Protein AF-A0A7W1TB21-F1 (afdb_monomer_lite)

Sequence (314 aa):
MMRAACLLVLAATLTGARAVEGLASADRSEFLTRVNNYAWVVATAPAYLDAATALAFSKELRGTGTLPPHMVDTVATAYAQAGDYAEAVKLQAQAIERFERGGGTGNSRDEFQARLALFTAGKPFLEAEKELPAAPCTLTWPDGSTKAQGPLASDGNYAGRWRYFFQNGKPMAEGLHRGGLQFGLWKRWREDGSLRDEGHYNEGCRLGPWHEYHANGRTLAEGWYLERSAGDNLRCGTWTFWDDQGHQIANGAYARGARIGEWTFADAAGHARTLTYLGPQNDDSGKLPRRDAPGELPSPTPEMVNAGGGGGNF

pLDDT: mean 76.38, std 22.32, range [22.72, 98.31]

Secondary structure (DSSP, 8-state):
--SSHHHHHHHHHHTTGGGGGGS-HHHHHHHHHHHHHHHHHHHH-GGG--HHHHHHHHHHHHTTSS--HHHHHHHHHHHHHTT-HHHHHHHHHHHHHHHHHTT--SHHHHHHHHHHHHHHTT----------S-EEEEEE-TTS-EEEEEEEPTTS-B-EEEEEE-TTS-EEEEEEEETTEEEEEEEEE-TTS-EEEEEEEETTEEEEEEEEE-TTSSEEEEEEEE-SSTT--EEEEEEEEE-TTS-EEEEEEEETTEEEEEEEEE-TT--EEEEEEE---S-TT----EEE-SS------TTTT---------

Radius of gyration: 21.94 Å; chains: 1; bounding box: 53×48×58 Å

Structure (mmCIF, N/CA/C/O backbone):
data_AF-A0A7W1TB21-F1
#
_entry.id   AF-A0A7W1TB21-F1
#
loop_
_atom_site.group_PDB
_atom_site.id
_atom_site.type_symbol
_atom_site.label_atom_id
_atom_site.label_alt_id
_atom_site.label_comp_id
_atom_site.label_asym_id
_atom_site.label_entity_id
_atom_site.label_seq_id
_atom_site.pdbx_PDB_ins_code
_atom_site.Cartn_x
_atom_site.Cartn_y
_atom_site.Cartn_z
_atom_site.occupancy
_atom_site.B_iso_or_equiv
_atom_site.auth_seq_id
_atom_site.auth_comp_id
_atom_site.auth_asym_id
_atom_site.auth_atom_id
_atom_site.pdbx_PDB_model_num
ATOM 1 N N . MET A 1 1 ? -6.825 13.268 -15.028 1.00 29.14 1 MET A N 1
ATOM 2 C CA . MET A 1 1 ? -7.358 12.074 -15.726 1.00 29.14 1 MET A CA 1
ATOM 3 C C . MET A 1 1 ? -6.683 10.793 -15.207 1.00 29.14 1 MET A C 1
ATOM 5 O O . MET A 1 1 ? -6.183 10.001 -15.984 1.00 29.14 1 MET A O 1
ATOM 9 N N . MET A 1 2 ? -6.677 10.574 -13.883 1.00 26.11 2 MET A N 1
ATOM 10 C CA . MET A 1 2 ? -5.895 9.513 -13.206 1.00 26.11 2 MET A CA 1
ATOM 11 C C . MET A 1 2 ? -6.765 8.350 -12.683 1.00 26.11 2 MET A C 1
ATOM 13 O O . MET A 1 2 ? -6.289 7.486 -11.963 1.00 26.11 2 MET A O 1
ATOM 17 N N . ARG A 1 3 ? -8.064 8.338 -13.021 1.00 28.16 3 ARG A N 1
ATOM 18 C CA . ARG A 1 3 ? -9.074 7.435 -12.433 1.00 28.16 3 ARG A CA 1
ATOM 19 C C . ARG A 1 3 ? -9.418 6.201 -13.283 1.00 28.16 3 ARG A C 1
ATOM 21 O O . ARG A 1 3 ? -10.142 5.342 -12.806 1.00 28.16 3 ARG A O 1
ATOM 28 N N . ALA A 1 4 ? -8.892 6.090 -14.507 1.00 22.72 4 ALA A N 1
ATOM 29 C CA . ALA A 1 4 ? -9.174 4.962 -15.407 1.00 22.72 4 ALA A CA 1
ATOM 30 C C . ALA A 1 4 ? -8.048 3.907 -15.464 1.00 22.72 4 ALA A C 1
ATOM 32 O O . ALA A 1 4 ? -8.317 2.753 -15.777 1.00 22.72 4 ALA A O 1
ATOM 33 N N . ALA A 1 5 ? -6.808 4.265 -15.106 1.00 25.97 5 ALA A N 1
ATOM 34 C CA . ALA A 1 5 ? -5.670 3.338 -15.136 1.00 25.97 5 ALA A CA 1
ATOM 35 C C . ALA A 1 5 ? -5.665 2.348 -13.951 1.00 25.97 5 ALA A C 1
ATOM 37 O O . ALA A 1 5 ? -5.284 1.195 -14.120 1.00 25.97 5 ALA A O 1
ATOM 38 N N . CYS A 1 6 ? -6.189 2.746 -12.784 1.00 28.73 6 CYS A N 1
ATOM 39 C CA . CYS A 1 6 ? -6.206 1.902 -11.578 1.00 28.73 6 CYS A CA 1
ATOM 40 C C . CYS A 1 6 ? -7.130 0.666 -11.710 1.00 28.73 6 CYS A C 1
ATOM 42 O O . CYS A 1 6 ? -6.865 -0.387 -11.141 1.00 28.73 6 CYS A O 1
ATOM 44 N N . LEU A 1 7 ? -8.190 0.759 -12.526 1.00 26.80 7 LEU A N 1
ATOM 45 C CA . LEU A 1 7 ? -9.126 -0.346 -12.794 1.00 26.80 7 LEU A CA 1
ATOM 46 C C . LEU A 1 7 ? -8.626 -1.323 -13.877 1.00 26.80 7 LEU A C 1
ATOM 48 O O . LEU A 1 7 ? -9.019 -2.487 -13.879 1.00 26.80 7 LEU A O 1
ATOM 52 N N . LEU A 1 8 ? -7.730 -0.882 -14.766 1.00 27.16 8 LEU A N 1
ATOM 53 C CA . LEU A 1 8 ? -7.109 -1.729 -15.795 1.00 27.16 8 LEU A CA 1
ATOM 54 C C . LEU A 1 8 ? -5.934 -2.552 -15.247 1.00 27.16 8 LEU A C 1
ATOM 56 O O . LEU A 1 8 ? -5.729 -3.677 -15.696 1.00 27.16 8 LEU A O 1
ATOM 60 N N . VAL A 1 9 ? -5.240 -2.056 -14.216 1.00 33.41 9 VAL A N 1
ATOM 61 C CA . VAL A 1 9 ? -4.275 -2.860 -13.445 1.00 33.41 9 VAL A CA 1
ATOM 62 C C . VAL A 1 9 ? -4.996 -3.976 -12.682 1.00 33.41 9 VAL A C 1
ATOM 64 O O . VAL A 1 9 ? -4.487 -5.091 -12.643 1.00 33.41 9 VAL A O 1
ATOM 67 N N . LEU A 1 10 ? -6.224 -3.737 -12.190 1.00 35.53 10 LEU A N 1
ATOM 68 C CA . LEU A 1 10 ? -7.088 -4.808 -11.678 1.00 35.53 10 LEU A CA 1
ATOM 69 C C . LEU A 1 10 ? -7.437 -5.825 -12.773 1.00 35.53 10 LEU A C 1
ATOM 71 O O . LEU A 1 10 ? -7.351 -7.015 -12.530 1.00 35.53 10 LEU A O 1
ATOM 75 N N . ALA A 1 11 ? -7.767 -5.413 -13.999 1.00 32.22 11 ALA A N 1
ATOM 76 C CA . ALA A 1 11 ? -8.056 -6.369 -15.073 1.00 32.22 11 ALA A CA 1
ATOM 77 C C . ALA A 1 11 ? -6.825 -7.196 -15.496 1.00 32.22 11 ALA A C 1
ATOM 79 O O . ALA A 1 11 ? -6.993 -8.357 -15.849 1.00 32.22 11 ALA A O 1
ATOM 80 N N . ALA A 1 12 ? -5.607 -6.646 -15.421 1.00 34.72 12 ALA A N 1
ATOM 81 C CA . ALA A 1 12 ? -4.364 -7.356 -15.747 1.00 34.72 12 ALA A CA 1
ATOM 82 C C . ALA A 1 12 ? -3.836 -8.243 -14.599 1.00 34.72 12 ALA A C 1
ATOM 84 O O . ALA A 1 12 ? -3.204 -9.270 -14.854 1.00 34.72 12 ALA A O 1
ATOM 85 N N . THR A 1 13 ? -4.135 -7.906 -13.338 1.00 40.22 13 THR A N 1
ATOM 86 C CA . THR A 1 13 ? -3.994 -8.843 -12.209 1.00 40.22 13 THR A CA 1
ATOM 87 C C . THR A 1 13 ? -5.102 -9.908 -12.229 1.00 40.22 13 THR A C 1
ATOM 89 O O . THR A 1 13 ? -4.861 -11.047 -11.827 1.00 40.22 13 THR A O 1
ATOM 92 N N . LEU A 1 14 ? -6.277 -9.588 -12.791 1.00 39.12 14 LEU A N 1
ATOM 93 C CA . LEU A 1 14 ? -7.437 -10.474 -12.942 1.00 39.12 14 LEU A CA 1
ATOM 94 C C . LEU A 1 14 ? -7.503 -11.251 -14.280 1.00 39.12 14 LEU A C 1
ATOM 96 O O . LEU A 1 14 ? -8.300 -12.185 -14.381 1.00 39.12 14 LEU A O 1
ATOM 100 N N . THR A 1 15 ? -6.629 -11.032 -15.270 1.00 34.44 15 THR A N 1
ATOM 101 C CA . THR A 1 15 ? -6.406 -12.049 -16.324 1.00 34.44 15 THR A CA 1
ATOM 102 C C . THR A 1 15 ? -5.801 -13.316 -15.711 1.00 34.44 15 THR A C 1
ATOM 104 O O . THR A 1 15 ? -5.997 -14.410 -16.234 1.00 34.44 15 THR A O 1
ATOM 107 N N . GLY A 1 16 ? -5.171 -13.182 -14.536 1.00 35.28 16 GLY A N 1
ATOM 108 C CA . GLY A 1 16 ? -4.858 -14.272 -13.610 1.00 35.28 16 GLY A CA 1
ATOM 109 C C . GLY A 1 16 ? -5.993 -14.657 -12.643 1.00 35.28 16 GLY A C 1
ATOM 110 O O . GLY A 1 16 ? -5.878 -15.663 -11.955 1.00 35.28 16 GLY A O 1
ATOM 111 N N . ALA A 1 17 ? -7.122 -13.947 -12.584 1.00 35.97 17 ALA A N 1
ATOM 112 C CA . ALA A 1 17 ? -8.254 -14.303 -11.717 1.00 35.97 17 ALA A CA 1
ATOM 113 C C . ALA A 1 17 ? -9.210 -15.332 -12.314 1.00 35.97 17 ALA A C 1
ATOM 115 O O . ALA A 1 17 ? -9.880 -16.035 -11.565 1.00 35.97 17 ALA A O 1
ATOM 116 N N . ARG A 1 18 ? -9.155 -15.564 -13.631 1.00 33.66 18 ARG A N 1
ATOM 117 C CA . ARG A 1 18 ? -9.589 -16.857 -14.184 1.00 33.66 18 ARG A CA 1
ATOM 118 C C . ARG A 1 18 ? -8.685 -18.026 -13.757 1.00 33.66 18 ARG A C 1
ATOM 120 O O . ARG A 1 18 ? -9.068 -19.170 -13.958 1.00 33.66 18 ARG A O 1
ATOM 127 N N . ALA A 1 19 ? -7.521 -17.765 -13.150 1.00 35.97 19 ALA A N 1
ATOM 128 C CA . ALA A 1 19 ? -6.604 -18.795 -12.658 1.00 35.97 19 ALA A CA 1
ATOM 129 C C . ALA A 1 19 ? -6.709 -19.065 -11.145 1.00 35.97 19 ALA A C 1
ATOM 131 O O . ALA A 1 19 ? -6.162 -20.067 -10.692 1.00 35.97 19 ALA A O 1
ATOM 132 N N . VAL A 1 20 ? -7.452 -18.271 -10.353 1.00 34.53 20 VAL A N 1
ATOM 133 C CA . VAL A 1 20 ? -7.657 -18.576 -8.915 1.00 34.53 20 VAL A CA 1
ATOM 134 C C . VAL A 1 20 ? -8.410 -19.899 -8.738 1.00 34.53 20 VAL A C 1
ATOM 136 O O . VAL A 1 20 ? -8.148 -20.643 -7.789 1.00 34.53 20 VAL A O 1
ATOM 139 N N . GLU A 1 21 ? -9.277 -20.247 -9.693 1.00 33.12 21 GLU A N 1
ATOM 140 C CA . GLU A 1 21 ? -9.953 -21.545 -9.749 1.00 33.12 21 GLU A CA 1
ATOM 141 C C . GLU A 1 21 ? -8.982 -22.730 -9.907 1.00 33.12 21 GLU A C 1
ATOM 143 O O . GLU A 1 21 ? -9.270 -23.802 -9.380 1.00 33.12 21 GLU A O 1
ATOM 148 N N . GLY A 1 22 ? -7.812 -22.522 -10.527 1.00 32.12 22 GLY A N 1
ATOM 149 C CA . GLY A 1 22 ? -6.784 -23.543 -10.775 1.00 32.12 22 GLY A CA 1
ATOM 150 C C . GLY A 1 22 ? -5.582 -23.524 -9.820 1.00 32.12 22 GLY A C 1
ATOM 151 O O . GLY A 1 22 ? -4.695 -24.365 -9.955 1.00 32.12 22 GLY A O 1
ATOM 152 N N . LEU A 1 23 ? -5.526 -22.588 -8.866 1.00 42.25 23 LEU A N 1
ATOM 153 C CA . LEU A 1 23 ? -4.489 -22.572 -7.831 1.00 42.25 23 LEU A CA 1
ATOM 154 C C . LEU A 1 23 ? -4.688 -23.730 -6.848 1.00 42.25 23 LEU A C 1
ATOM 156 O O . LEU A 1 23 ? -5.818 -24.046 -6.462 1.00 42.25 23 LEU A O 1
ATOM 160 N N . ALA A 1 24 ? -3.583 -24.311 -6.377 1.00 46.59 24 ALA A N 1
ATOM 161 C CA . ALA A 1 24 ? -3.627 -25.214 -5.235 1.00 46.59 24 ALA A CA 1
ATOM 162 C C . ALA A 1 24 ? -4.285 -24.504 -4.034 1.00 46.59 24 ALA A C 1
ATOM 164 O O . ALA A 1 24 ? -4.155 -23.291 -3.853 1.00 46.59 24 ALA A O 1
ATOM 165 N N . SER A 1 25 ? -5.000 -25.254 -3.191 1.00 53.91 25 SER A N 1
ATOM 166 C CA . SER A 1 25 ? -5.781 -24.698 -2.072 1.00 53.91 25 SER A CA 1
ATOM 167 C C . SER A 1 25 ? -4.953 -23.821 -1.122 1.00 53.91 25 SER A C 1
ATOM 169 O O . SER A 1 25 ? -5.447 -22.800 -0.640 1.00 53.91 25 SER A O 1
ATOM 171 N N . ALA A 1 26 ? -3.686 -24.181 -0.900 1.00 51.16 26 ALA A N 1
ATOM 172 C CA . ALA A 1 26 ? -2.744 -23.411 -0.093 1.00 51.16 26 ALA A CA 1
ATOM 173 C C . ALA A 1 26 ? -2.434 -22.036 -0.709 1.00 51.16 26 ALA A C 1
ATOM 175 O O . ALA A 1 26 ? -2.495 -21.027 -0.009 1.00 51.16 26 ALA A O 1
ATOM 176 N N . ASP A 1 27 ? -2.195 -21.977 -2.020 1.00 57.09 27 ASP A N 1
ATOM 177 C CA . ASP A 1 27 ? -1.895 -20.728 -2.728 1.00 57.09 27 ASP A CA 1
ATOM 178 C C . ASP A 1 27 ? -3.113 -19.799 -2.770 1.00 57.09 27 ASP A C 1
ATOM 180 O O . ASP A 1 27 ? -2.976 -18.579 -2.652 1.00 57.09 27 ASP A O 1
ATOM 184 N N . ARG A 1 28 ? -4.323 -20.371 -2.862 1.00 63.94 28 ARG A N 1
ATOM 185 C CA . ARG A 1 28 ? -5.578 -19.612 -2.762 1.00 63.94 28 ARG A CA 1
ATOM 186 C C . ARG A 1 28 ? -5.764 -19.001 -1.374 1.00 63.94 28 ARG A C 1
ATOM 188 O O . ARG A 1 28 ? -6.110 -17.827 -1.273 1.00 63.94 28 ARG A O 1
ATOM 195 N N . SER A 1 29 ? -5.539 -19.772 -0.310 1.00 67.12 29 SER A N 1
ATOM 196 C CA . SER A 1 29 ? -5.637 -19.254 1.061 1.00 67.12 29 SER A CA 1
ATOM 197 C C . SER A 1 29 ? -4.612 -18.149 1.310 1.00 67.12 29 SER A C 1
ATOM 199 O O . SER A 1 29 ? -4.950 -17.122 1.892 1.00 67.12 29 SER A O 1
ATOM 201 N N . GLU A 1 30 ? -3.375 -18.340 0.845 1.00 67.44 30 GLU A N 1
ATOM 202 C CA . GLU A 1 30 ? -2.308 -17.347 0.974 1.00 67.44 30 GLU A CA 1
ATOM 203 C C . GLU A 1 30 ? -2.686 -16.055 0.232 1.00 67.44 30 GLU A C 1
ATOM 205 O O . GLU A 1 30 ? -2.570 -14.964 0.788 1.00 67.44 30 GLU A O 1
ATOM 210 N N . PHE A 1 31 ? -3.215 -16.173 -0.992 1.00 70.56 31 PHE A N 1
ATOM 211 C CA . PHE A 1 31 ? -3.728 -15.054 -1.785 1.00 70.56 31 PHE A CA 1
ATOM 212 C C . PHE A 1 31 ? -4.821 -14.255 -1.062 1.00 70.56 31 PHE A C 1
ATOM 214 O O . PHE A 1 31 ? -4.714 -13.031 -0.965 1.00 70.56 31 PHE A O 1
ATOM 221 N N . LEU A 1 32 ? -5.839 -14.928 -0.518 1.00 74.81 32 LEU A N 1
ATOM 222 C CA . LEU A 1 32 ? -6.962 -14.262 0.151 1.00 74.81 32 LEU A CA 1
ATOM 223 C C . LEU A 1 32 ? -6.534 -13.505 1.406 1.00 74.81 32 LEU A C 1
ATOM 225 O O . LEU A 1 32 ? -6.984 -12.380 1.612 1.00 74.81 32 LEU A O 1
ATOM 229 N N . THR A 1 33 ? -5.617 -14.060 2.198 1.00 76.56 33 THR A N 1
ATOM 230 C CA . THR A 1 33 ? -5.037 -13.348 3.347 1.00 76.56 33 THR A CA 1
ATOM 231 C C . THR A 1 33 ? -4.337 -12.059 2.918 1.00 76.56 33 THR A C 1
ATOM 233 O O . THR A 1 33 ? -4.488 -11.027 3.564 1.00 76.56 33 THR A O 1
ATOM 236 N N . ARG A 1 34 ? -3.621 -12.066 1.791 1.00 74.25 34 ARG A N 1
ATOM 237 C CA . ARG A 1 34 ? -2.902 -10.874 1.303 1.00 74.25 34 ARG A CA 1
ATOM 238 C C . ARG A 1 34 ? -3.855 -9.793 0.805 1.00 74.25 34 ARG A C 1
ATOM 240 O O . ARG A 1 34 ? -3.673 -8.621 1.127 1.00 74.25 34 ARG A O 1
ATOM 247 N N . VAL A 1 35 ? -4.876 -10.193 0.043 1.00 78.56 35 VAL A N 1
ATOM 248 C CA . VAL A 1 35 ? -5.946 -9.285 -0.393 1.00 78.56 35 VAL A CA 1
ATOM 249 C C . VAL A 1 35 ? -6.639 -8.675 0.820 1.00 78.56 35 VAL A C 1
ATOM 251 O O . VAL A 1 35 ? -6.871 -7.469 0.847 1.00 78.56 35 VAL A O 1
ATOM 254 N N . ASN A 1 36 ? -6.908 -9.491 1.839 1.00 86.06 36 ASN A N 1
ATOM 255 C CA . ASN A 1 36 ? -7.497 -9.042 3.089 1.00 86.06 36 ASN A CA 1
ATOM 256 C C . ASN A 1 36 ? -6.633 -7.992 3.795 1.00 86.06 36 ASN A C 1
ATOM 258 O O . ASN A 1 36 ? -7.125 -6.908 4.093 1.00 86.06 36 ASN A O 1
ATOM 262 N N . ASN A 1 37 ? -5.348 -8.275 4.018 1.00 83.94 37 ASN A N 1
ATOM 263 C CA . ASN A 1 37 ? -4.455 -7.352 4.721 1.00 83.94 37 ASN A CA 1
ATOM 264 C C . ASN A 1 37 ? -4.327 -6.022 3.970 1.00 83.94 37 ASN A C 1
ATOM 266 O O . ASN A 1 37 ? -4.372 -4.957 4.582 1.00 83.94 37 ASN A O 1
ATOM 270 N N . TYR A 1 38 ? -4.224 -6.063 2.638 1.00 84.50 38 TYR A N 1
ATOM 271 C CA . TYR A 1 38 ? -4.166 -4.839 1.844 1.00 84.50 38 TYR A CA 1
ATOM 272 C C . TYR A 1 38 ? -5.475 -4.045 1.918 1.00 84.50 38 TYR A C 1
ATOM 274 O O . TYR A 1 38 ? -5.436 -2.845 2.188 1.00 84.50 38 TYR A O 1
ATOM 282 N N . ALA A 1 39 ? -6.625 -4.712 1.746 1.00 88.12 39 ALA A N 1
ATOM 283 C CA . ALA A 1 39 ? -7.945 -4.093 1.862 1.00 88.12 39 ALA A CA 1
ATOM 284 C C . ALA A 1 39 ? -8.151 -3.445 3.238 1.00 88.12 39 ALA A C 1
ATOM 286 O O . ALA A 1 39 ? -8.682 -2.340 3.320 1.00 88.12 39 ALA A O 1
ATOM 287 N N . TRP A 1 40 ? -7.683 -4.099 4.302 1.00 89.56 40 TRP A N 1
ATOM 288 C CA . TRP A 1 40 ? -7.711 -3.568 5.659 1.00 89.56 40 TRP A CA 1
ATOM 289 C C . TRP A 1 40 ? -6.905 -2.275 5.795 1.00 89.56 40 TRP A C 1
ATOM 291 O O . TRP A 1 40 ? -7.436 -1.269 6.269 1.00 89.56 40 TRP A O 1
ATOM 301 N N . VAL A 1 41 ? -5.643 -2.274 5.348 1.00 86.44 41 VAL A N 1
ATOM 302 C CA . VAL A 1 41 ? -4.755 -1.103 5.451 1.00 86.44 41 VAL A CA 1
ATOM 303 C C . VAL A 1 41 ? -5.356 0.102 4.732 1.00 86.44 41 VAL A C 1
ATOM 305 O O . VAL A 1 41 ? -5.446 1.179 5.318 1.00 86.44 41 VAL A O 1
ATOM 308 N N . VAL A 1 42 ? -5.824 -0.065 3.493 1.00 86.56 42 VAL A N 1
ATOM 309 C CA . VAL A 1 42 ? -6.387 1.057 2.717 1.00 86.56 42 VAL A CA 1
ATOM 310 C C . VAL A 1 42 ? -7.785 1.479 3.184 1.00 86.56 42 VAL A C 1
ATOM 312 O O . VAL A 1 42 ? -8.223 2.585 2.869 1.00 86.56 42 VAL A O 1
ATOM 315 N N . ALA A 1 43 ? -8.484 0.639 3.954 1.00 89.06 43 ALA A N 1
ATOM 316 C CA . ALA A 1 43 ? -9.764 0.989 4.569 1.00 89.06 43 ALA A CA 1
ATOM 317 C C . ALA A 1 43 ? -9.611 1.750 5.892 1.00 89.06 43 ALA A C 1
ATOM 319 O O . ALA A 1 43 ? -10.517 2.499 6.250 1.00 89.06 43 ALA A O 1
ATOM 320 N N . THR A 1 44 ? -8.508 1.551 6.622 1.00 87.81 44 THR A N 1
ATOM 321 C CA . THR A 1 44 ? -8.409 1.980 8.028 1.00 87.81 44 THR A CA 1
ATOM 322 C C . THR A 1 44 ? -7.274 2.951 8.332 1.00 87.81 44 THR A C 1
ATOM 324 O O . THR A 1 44 ? -7.373 3.666 9.328 1.00 87.81 44 THR A O 1
ATOM 327 N N . ALA A 1 45 ? -6.225 3.032 7.504 1.00 83.31 45 ALA A N 1
ATOM 328 C CA . ALA A 1 45 ? -5.072 3.899 7.753 1.00 83.31 45 ALA A CA 1
ATOM 329 C C . ALA A 1 45 ? -5.400 5.387 7.468 1.00 83.31 45 ALA A C 1
ATOM 331 O O . ALA A 1 45 ? -5.533 5.751 6.296 1.00 83.31 45 ALA A O 1
ATOM 332 N N . PRO A 1 46 ? -5.464 6.282 8.480 1.00 74.94 46 PRO A N 1
ATOM 333 C CA . PRO A 1 46 ? -6.033 7.634 8.343 1.00 74.94 46 PRO A CA 1
ATOM 334 C C . PRO A 1 46 ? -5.409 8.509 7.251 1.00 74.94 46 PRO A C 1
ATOM 336 O O . PRO A 1 46 ? -6.117 9.199 6.520 1.00 74.94 46 PRO A O 1
ATOM 339 N N . ALA A 1 47 ? -4.083 8.466 7.103 1.00 68.38 47 ALA A N 1
ATOM 340 C CA . ALA A 1 47 ? -3.371 9.280 6.120 1.00 68.38 47 ALA A CA 1
ATOM 341 C C . ALA A 1 47 ? -3.545 8.790 4.668 1.00 68.38 47 ALA A C 1
ATOM 343 O O . ALA A 1 47 ? -3.186 9.517 3.740 1.00 68.38 47 ALA A O 1
ATOM 344 N N . TYR A 1 48 ? -4.074 7.577 4.467 1.00 70.06 48 TYR A N 1
ATOM 345 C CA . TYR A 1 48 ? -4.029 6.857 3.188 1.00 70.06 48 TYR A CA 1
ATOM 346 C C . TYR A 1 48 ? -5.315 6.082 2.891 1.00 70.06 48 TYR A C 1
ATOM 348 O O . TYR A 1 48 ? -5.288 5.019 2.274 1.00 70.06 48 TYR A O 1
ATOM 356 N N . LEU A 1 49 ? -6.444 6.631 3.335 1.00 81.50 49 LEU A N 1
ATOM 357 C CA . LEU A 1 49 ? -7.759 6.051 3.102 1.00 81.50 49 LEU A CA 1
ATOM 358 C C . LEU A 1 49 ? -8.093 6.046 1.608 1.00 81.50 49 LEU A C 1
ATOM 360 O O . LEU A 1 49 ? -8.181 7.098 0.973 1.00 81.50 49 LEU A O 1
ATOM 364 N N . ASP A 1 50 ? -8.360 4.859 1.074 1.00 83.75 50 ASP A N 1
ATOM 365 C CA . ASP A 1 50 ? -8.884 4.657 -0.272 1.00 83.75 50 ASP A CA 1
ATOM 366 C C . ASP A 1 50 ? -10.076 3.696 -0.221 1.00 83.75 50 ASP A C 1
ATOM 368 O O . ASP A 1 50 ? -9.965 2.483 -0.411 1.00 83.75 50 ASP A O 1
ATOM 372 N N . ALA A 1 51 ? -11.250 4.275 0.043 1.00 84.81 51 ALA A N 1
ATOM 373 C CA . ALA A 1 51 ? -12.511 3.548 0.152 1.00 84.81 51 ALA A CA 1
ATOM 374 C C . ALA A 1 51 ? -12.873 2.789 -1.136 1.00 84.81 51 ALA A C 1
ATOM 376 O O . ALA A 1 51 ? -13.470 1.715 -1.082 1.00 84.81 51 ALA A O 1
ATOM 377 N N . ALA A 1 52 ? -12.524 3.344 -2.301 1.00 83.81 52 ALA A N 1
ATOM 378 C CA . ALA A 1 52 ? -12.841 2.734 -3.586 1.00 83.81 52 ALA A CA 1
ATOM 379 C C . ALA A 1 52 ? -12.000 1.472 -3.801 1.00 83.81 52 ALA A C 1
ATOM 381 O O . ALA A 1 52 ? -12.542 0.426 -4.167 1.00 83.81 52 ALA A O 1
ATOM 382 N N . THR A 1 53 ? -10.701 1.560 -3.511 1.00 82.62 53 THR A N 1
ATOM 383 C CA . THR A 1 53 ? -9.782 0.420 -3.550 1.00 82.62 53 THR A CA 1
ATOM 384 C C . THR A 1 53 ? -10.166 -0.626 -2.505 1.00 82.62 53 THR A C 1
ATOM 386 O O . THR A 1 53 ? -10.333 -1.794 -2.859 1.00 82.62 53 THR A O 1
ATOM 389 N N . ALA A 1 54 ? -10.422 -0.225 -1.254 1.00 85.69 54 ALA A N 1
ATOM 390 C CA . ALA A 1 54 ? -10.902 -1.122 -0.199 1.00 85.69 54 ALA A CA 1
ATOM 391 C C . ALA A 1 54 ? -12.145 -1.910 -0.641 1.00 85.69 54 ALA A C 1
ATOM 393 O O . ALA A 1 54 ? -12.192 -3.138 -0.535 1.00 85.69 54 ALA A O 1
ATOM 394 N N . LEU A 1 55 ? -13.144 -1.212 -1.193 1.00 86.06 55 LEU A N 1
ATOM 395 C CA . LEU A 1 55 ? -14.388 -1.826 -1.642 1.00 86.06 55 LEU A CA 1
ATOM 396 C C . LEU A 1 55 ? -14.158 -2.783 -2.818 1.00 86.06 55 LEU A C 1
ATOM 398 O O . LEU A 1 55 ? -14.752 -3.862 -2.836 1.00 86.06 55 LEU A O 1
ATOM 402 N N . ALA A 1 56 ? -13.300 -2.425 -3.777 1.00 83.00 56 ALA A N 1
ATOM 403 C CA . ALA A 1 56 ? -12.955 -3.293 -4.902 1.00 83.00 56 ALA A CA 1
ATOM 404 C C . ALA A 1 56 ? -12.350 -4.622 -4.421 1.00 83.00 56 ALA A C 1
ATOM 406 O O . ALA A 1 56 ? -12.872 -5.684 -4.757 1.00 83.00 56 ALA A O 1
ATOM 407 N N . PHE A 1 57 ? -11.339 -4.574 -3.551 1.00 80.56 57 PHE A N 1
ATOM 408 C CA . PHE A 1 57 ? -10.719 -5.783 -2.998 1.00 80.56 57 PHE A CA 1
ATOM 409 C C . PHE A 1 57 ? -11.665 -6.578 -2.088 1.00 80.56 57 PHE A C 1
ATOM 411 O O . PHE A 1 57 ? -11.656 -7.808 -2.106 1.00 80.56 57 PHE A O 1
ATOM 418 N N . SER A 1 58 ? -12.548 -5.905 -1.346 1.00 81.56 58 SER A N 1
ATOM 419 C CA . SER A 1 58 ? -13.545 -6.584 -0.510 1.00 81.56 58 SER A CA 1
ATOM 420 C C . SER A 1 58 ? -14.570 -7.395 -1.321 1.00 81.56 58 SER A C 1
ATOM 422 O O . SER A 1 58 ? -15.024 -8.451 -0.875 1.00 81.56 58 SER A O 1
ATOM 424 N N . LYS A 1 59 ? -14.923 -6.939 -2.532 1.00 80.69 59 LYS A N 1
ATOM 425 C CA . LYS A 1 59 ? -15.839 -7.656 -3.434 1.00 80.69 59 LYS A CA 1
ATOM 426 C C . LYS A 1 59 ? -15.212 -8.943 -3.961 1.00 80.69 59 LYS A C 1
ATOM 428 O O . LYS A 1 59 ? -15.902 -9.959 -4.012 1.00 80.69 59 LYS A O 1
ATOM 433 N N . GLU A 1 60 ? -13.916 -8.919 -4.261 1.00 74.44 60 GLU A N 1
ATOM 434 C CA . GLU A 1 60 ? -13.158 -10.110 -4.663 1.00 74.44 60 GLU A CA 1
ATOM 435 C C . GLU A 1 60 ? -13.136 -11.167 -3.550 1.00 74.44 60 GLU A C 1
ATOM 437 O O . GLU A 1 60 ? -13.420 -12.337 -3.805 1.00 74.44 60 GLU A O 1
ATOM 442 N N . LEU A 1 61 ? -12.913 -10.761 -2.290 1.00 76.38 61 LEU A N 1
ATOM 443 C CA . LEU A 1 61 ? -12.981 -11.679 -1.143 1.00 76.38 61 LEU A CA 1
ATOM 444 C C . LEU A 1 61 ? -14.335 -12.407 -1.093 1.00 76.38 61 LEU A C 1
ATOM 446 O O . LEU A 1 61 ? -14.383 -13.631 -0.957 1.00 76.38 61 LEU A O 1
ATOM 450 N N . ARG A 1 62 ? -15.448 -11.680 -1.263 1.00 73.06 62 ARG A N 1
ATOM 451 C CA . ARG A 1 62 ? -16.807 -12.256 -1.226 1.00 73.06 62 ARG A CA 1
ATOM 452 C C . ARG A 1 62 ? -17.079 -13.263 -2.346 1.00 73.06 62 ARG A C 1
ATOM 454 O O . ARG A 1 62 ? -17.914 -14.145 -2.154 1.00 73.06 62 ARG A O 1
ATOM 461 N N . GLY A 1 63 ? -16.392 -13.155 -3.484 1.00 69.00 63 GLY A N 1
ATOM 462 C CA . GLY A 1 63 ? -16.531 -14.083 -4.610 1.00 69.00 63 GLY A CA 1
ATOM 463 C C . GLY A 1 63 ? -16.018 -15.500 -4.323 1.00 69.00 63 GLY A C 1
ATOM 464 O O . GLY A 1 63 ? -16.319 -16.420 -5.076 1.00 69.00 63 GLY A O 1
ATOM 465 N N . THR A 1 64 ? -15.276 -15.702 -3.228 1.00 63.94 64 THR A N 1
ATOM 466 C CA . THR A 1 64 ? -14.539 -16.954 -2.964 1.00 63.94 64 THR A CA 1
ATOM 467 C C . THR A 1 64 ? -15.245 -17.958 -2.048 1.00 63.94 64 THR A C 1
ATOM 469 O O . THR A 1 64 ? -14.697 -19.024 -1.764 1.00 63.94 64 THR A O 1
ATOM 472 N N . GLY A 1 65 ? -16.477 -17.660 -1.624 1.00 71.31 65 GLY A N 1
ATOM 473 C CA . GLY A 1 65 ? -17.291 -18.528 -0.770 1.00 71.31 65 GLY A CA 1
ATOM 474 C C . GLY A 1 65 ? -17.357 -18.053 0.684 1.00 71.31 65 GLY A C 1
ATOM 475 O O . GLY A 1 65 ? -17.469 -16.859 0.967 1.00 71.31 65 GLY A O 1
ATOM 476 N N . THR A 1 66 ? -17.357 -18.993 1.633 1.00 81.38 66 THR A N 1
ATOM 477 C CA . THR A 1 66 ? -17.517 -18.672 3.059 1.00 81.38 66 THR A CA 1
ATOM 478 C C . THR A 1 66 ? -16.225 -18.109 3.646 1.00 81.38 66 THR A C 1
ATOM 480 O O . THR A 1 66 ? -15.296 -18.847 3.955 1.00 81.38 66 THR A O 1
ATOM 483 N N . LEU A 1 67 ? -16.195 -16.792 3.845 1.00 82.62 67 LEU A N 1
ATOM 484 C CA . LEU A 1 67 ? -15.074 -16.096 4.477 1.00 82.62 67 LEU A CA 1
ATOM 485 C C . LEU A 1 67 ? -14.985 -16.337 6.000 1.00 82.62 67 LEU A C 1
ATOM 487 O O . LEU A 1 67 ? -16.026 -16.371 6.675 1.00 82.62 67 LEU A O 1
ATOM 491 N N . PRO A 1 68 ? -13.765 -16.427 6.566 1.00 88.31 68 PRO A N 1
ATOM 492 C CA . PRO A 1 68 ? -13.557 -16.424 8.010 1.00 88.31 68 PRO A CA 1
ATOM 493 C C . PRO A 1 68 ? -13.947 -15.064 8.629 1.00 88.31 68 PRO A C 1
ATOM 495 O O . PRO A 1 68 ? -13.943 -14.050 7.927 1.00 88.31 68 PRO A O 1
ATOM 498 N N . PRO A 1 69 ? -14.252 -15.005 9.942 1.00 91.44 69 PRO A N 1
ATOM 499 C CA . PRO A 1 69 ? -14.778 -13.799 10.593 1.00 91.44 69 PRO A CA 1
ATOM 500 C C . PRO A 1 69 ? -13.957 -12.523 10.367 1.00 91.44 69 PRO A C 1
ATOM 502 O O . PRO A 1 69 ? -14.524 -11.498 10.010 1.00 91.44 69 PRO A O 1
ATOM 505 N N . HIS A 1 70 ? -12.628 -12.593 10.491 1.00 89.44 70 HIS A N 1
ATOM 506 C CA . HIS A 1 70 ? -11.738 -11.436 10.308 1.00 89.44 70 HIS A CA 1
ATOM 507 C C . HIS A 1 70 ? -11.755 -10.874 8.873 1.00 89.44 70 HIS A C 1
ATOM 509 O O . HIS A 1 70 ? -11.575 -9.675 8.669 1.00 89.44 70 HIS A O 1
ATOM 515 N N . MET A 1 71 ? -12.019 -11.714 7.865 1.00 91.00 71 MET A N 1
ATOM 516 C CA . MET A 1 71 ? -12.173 -11.244 6.485 1.00 91.00 71 MET A CA 1
ATOM 517 C C . MET A 1 71 ? -13.538 -10.600 6.257 1.00 91.00 71 MET A C 1
ATOM 519 O O . MET A 1 71 ? -13.646 -9.625 5.518 1.00 91.00 71 MET A O 1
ATOM 523 N N . VAL A 1 72 ? -14.586 -11.102 6.918 1.00 93.06 72 VAL A N 1
ATOM 524 C CA . VAL A 1 72 ? -15.908 -10.456 6.897 1.00 93.06 72 VAL A CA 1
ATOM 525 C C . VAL A 1 72 ? -15.851 -9.084 7.580 1.00 93.06 72 VAL A C 1
ATOM 527 O O . VAL A 1 72 ? -16.418 -8.134 7.050 1.00 93.06 72 VAL A O 1
ATOM 530 N N . ASP A 1 73 ? -15.121 -8.963 8.691 1.00 94.75 73 ASP A N 1
ATOM 531 C CA . ASP A 1 73 ? -14.844 -7.696 9.389 1.00 94.75 73 ASP A CA 1
ATOM 532 C C . ASP A 1 73 ? -14.096 -6.691 8.492 1.00 94.75 73 ASP A C 1
ATOM 534 O O . ASP A 1 73 ? -14.464 -5.517 8.410 1.00 94.75 73 ASP A O 1
ATOM 538 N N . THR A 1 74 ? -13.120 -7.162 7.711 1.00 94.06 74 THR A N 1
ATOM 539 C CA . THR A 1 74 ? -12.433 -6.330 6.709 1.00 94.06 74 THR A CA 1
ATOM 540 C C . THR A 1 74 ? -13.396 -5.830 5.632 1.00 94.06 74 THR A C 1
ATOM 542 O O . THR A 1 74 ? -13.401 -4.644 5.298 1.00 94.06 74 THR A O 1
ATOM 545 N N . VAL A 1 75 ? -14.261 -6.708 5.113 1.00 94.12 75 VAL A N 1
ATOM 546 C CA . VAL A 1 75 ? -15.280 -6.321 4.126 1.00 94.12 75 VAL A CA 1
ATOM 547 C C . VAL A 1 75 ? -16.247 -5.300 4.728 1.00 94.12 75 VAL A C 1
ATOM 549 O O . VAL A 1 75 ? -16.490 -4.269 4.108 1.00 94.12 75 VAL A O 1
ATOM 552 N N . ALA A 1 76 ? -16.758 -5.531 5.939 1.00 96.00 76 ALA A N 1
ATOM 553 C CA . ALA A 1 76 ? -17.644 -4.593 6.631 1.00 96.00 76 ALA A CA 1
ATOM 554 C C . ALA A 1 76 ? -17.006 -3.202 6.766 1.00 96.00 76 ALA A C 1
ATOM 556 O O . ALA A 1 76 ? -17.635 -2.191 6.450 1.00 96.00 76 ALA A O 1
ATOM 557 N N . THR A 1 77 ? -15.730 -3.165 7.146 1.00 95.62 77 THR A N 1
ATOM 558 C CA . THR A 1 77 ? -14.951 -1.932 7.290 1.00 95.62 77 THR A CA 1
ATOM 559 C C . THR A 1 77 ? -14.806 -1.187 5.961 1.00 95.62 77 THR A C 1
ATOM 561 O O . THR A 1 77 ? -14.998 0.028 5.920 1.00 95.62 77 THR A O 1
ATOM 564 N N . ALA A 1 78 ? -14.571 -1.895 4.852 1.00 94.81 78 ALA A N 1
ATOM 565 C CA . ALA A 1 78 ? -14.519 -1.290 3.520 1.00 94.81 78 ALA A CA 1
ATOM 566 C C . ALA A 1 78 ? -15.857 -0.641 3.110 1.00 94.81 78 ALA A C 1
ATOM 568 O O . ALA A 1 78 ? -15.863 0.465 2.565 1.00 94.81 78 ALA A O 1
ATOM 569 N N . TYR A 1 79 ? -16.992 -1.286 3.405 1.00 95.62 79 TYR A N 1
ATOM 570 C CA . TYR A 1 79 ? -18.322 -0.710 3.157 1.00 95.62 79 TYR A CA 1
ATOM 571 C C . TYR A 1 79 ? -18.590 0.519 4.035 1.00 95.62 79 TYR A C 1
ATOM 573 O O . TYR A 1 79 ? -19.047 1.542 3.522 1.00 95.62 79 TYR A O 1
ATOM 581 N N . ALA A 1 80 ? -18.243 0.462 5.325 1.00 96.12 80 ALA A N 1
ATOM 582 C CA . ALA A 1 80 ? -18.378 1.602 6.233 1.00 96.12 80 ALA A CA 1
ATOM 583 C C . ALA A 1 80 ? -17.545 2.799 5.757 1.00 96.12 80 ALA A C 1
ATOM 585 O O . ALA A 1 80 ? -18.023 3.932 5.765 1.00 96.12 80 ALA A O 1
ATOM 586 N N . GLN A 1 81 ? -16.320 2.548 5.295 1.00 93.88 81 GLN A N 1
ATOM 587 C CA . GLN A 1 81 ? -15.432 3.578 4.764 1.00 93.88 81 GLN A CA 1
ATOM 588 C C . GLN A 1 81 ? -15.938 4.169 3.438 1.00 93.88 81 GLN A C 1
ATOM 590 O O . GLN A 1 81 ? -15.708 5.344 3.154 1.00 93.88 81 GLN A O 1
ATOM 595 N N . ALA A 1 82 ? -16.671 3.388 2.641 1.00 94.00 82 ALA A N 1
ATOM 596 C CA . ALA A 1 82 ? -17.374 3.861 1.449 1.00 94.00 82 ALA A CA 1
ATOM 597 C C . ALA A 1 82 ? -18.704 4.585 1.760 1.00 94.00 82 ALA A C 1
ATOM 599 O O . ALA A 1 82 ? -19.348 5.090 0.839 1.00 94.00 82 ALA A O 1
ATOM 600 N N . GLY A 1 83 ? -19.113 4.652 3.033 1.00 95.12 83 GLY A N 1
ATOM 601 C CA . GLY A 1 83 ? -20.346 5.298 3.490 1.00 95.12 83 GLY A CA 1
ATOM 602 C C . GLY A 1 83 ? -21.597 4.413 3.450 1.00 95.12 83 GLY A C 1
ATOM 603 O O . GLY A 1 83 ? -22.681 4.877 3.802 1.00 95.12 83 GLY A O 1
ATOM 604 N N . ASP A 1 84 ? -21.477 3.140 3.065 1.00 96.88 84 ASP A N 1
ATOM 605 C CA . ASP A 1 84 ? -22.580 2.173 3.081 1.00 96.88 84 ASP A CA 1
ATOM 606 C C . ASP A 1 84 ? -22.649 1.470 4.445 1.00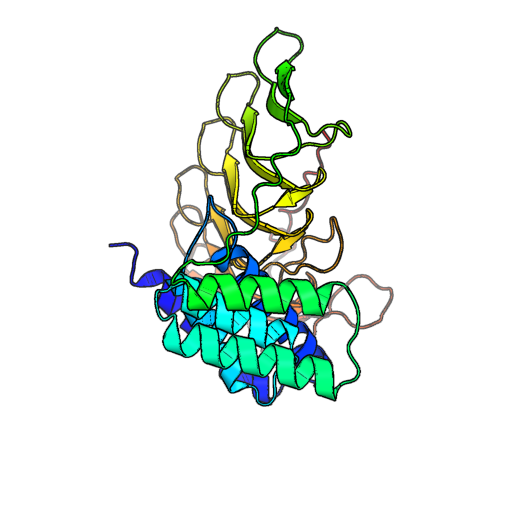 96.88 84 ASP A C 1
ATOM 608 O O . ASP A 1 84 ? -22.292 0.301 4.622 1.00 96.88 84 ASP A O 1
ATOM 612 N N . TYR A 1 85 ? -23.092 2.227 5.449 1.00 97.62 85 TYR A N 1
ATOM 613 C CA . TYR A 1 85 ? -23.199 1.738 6.823 1.00 97.62 85 TYR A CA 1
ATOM 614 C C . TYR A 1 85 ? -24.257 0.643 6.992 1.00 97.62 85 TYR A C 1
ATOM 616 O O . TYR A 1 85 ? -24.144 -0.173 7.903 1.00 97.62 85 TYR A O 1
ATOM 624 N N . ALA A 1 86 ? -25.262 0.584 6.114 1.00 97.88 86 ALA A N 1
ATOM 625 C CA . ALA A 1 86 ? -26.295 -0.445 6.175 1.00 97.88 86 ALA A CA 1
ATOM 626 C C . ALA A 1 86 ? -25.712 -1.833 5.873 1.00 97.88 86 ALA A C 1
ATOM 628 O O . ALA A 1 86 ? -25.903 -2.771 6.656 1.00 97.88 86 ALA A O 1
ATOM 629 N N . GLU A 1 87 ? -24.955 -1.966 4.778 1.00 96.56 87 GLU A N 1
ATOM 630 C CA . GLU A 1 87 ? -24.278 -3.227 4.462 1.00 96.56 87 GLU A CA 1
ATOM 631 C C . GLU A 1 87 ? -23.127 -3.495 5.449 1.00 96.56 87 GLU A C 1
ATOM 633 O O . GLU A 1 87 ? -22.949 -4.640 5.869 1.00 96.56 87 GLU A O 1
ATOM 638 N N . ALA A 1 88 ? -22.409 -2.462 5.910 1.00 97.44 88 ALA A N 1
ATOM 639 C CA . ALA A 1 88 ? -21.352 -2.615 6.913 1.00 97.44 88 ALA A CA 1
ATOM 640 C C . ALA A 1 88 ? -21.858 -3.208 8.238 1.00 97.44 88 ALA A C 1
ATOM 642 O O . ALA A 1 88 ? -21.288 -4.178 8.731 1.00 97.44 88 ALA A O 1
ATOM 643 N N . VAL A 1 89 ? -22.953 -2.679 8.800 1.00 98.19 89 VAL A N 1
ATOM 644 C CA . VAL A 1 89 ? -23.559 -3.181 10.049 1.00 98.19 89 VAL A CA 1
ATOM 645 C C . VAL A 1 89 ? -23.986 -4.641 9.900 1.00 98.19 89 VAL A C 1
ATOM 647 O O . VAL A 1 89 ? -23.699 -5.469 10.766 1.00 98.19 89 VAL A O 1
ATOM 650 N N . LYS A 1 90 ? -24.626 -4.980 8.777 1.00 97.25 90 LYS A N 1
ATOM 651 C CA . LYS A 1 90 ? -25.047 -6.351 8.469 1.00 97.25 90 LYS A CA 1
ATOM 652 C C . LYS A 1 90 ? -23.858 -7.309 8.397 1.00 97.25 90 LYS A C 1
ATOM 654 O O . LYS A 1 90 ? -23.908 -8.382 8.993 1.00 97.25 90 LYS A O 1
ATOM 659 N N . LEU A 1 91 ? -22.800 -6.942 7.677 1.00 95.75 91 LEU A N 1
ATOM 660 C CA . LEU A 1 91 ? -21.597 -7.767 7.550 1.00 95.75 91 LEU A CA 1
ATOM 661 C C . LEU A 1 91 ? -20.867 -7.906 8.888 1.00 95.75 91 LEU A C 1
ATOM 663 O O . LEU A 1 91 ? -20.454 -9.005 9.249 1.00 95.75 91 LEU A O 1
ATOM 667 N N . GLN A 1 92 ? -20.774 -6.828 9.663 1.00 97.25 92 GLN A N 1
ATOM 668 C CA . GLN A 1 92 ? -20.121 -6.850 10.966 1.00 97.25 92 GLN A CA 1
ATOM 669 C C . GLN A 1 92 ? -20.857 -7.759 11.961 1.00 97.25 92 GLN A C 1
ATOM 671 O O . GLN A 1 92 ? -20.229 -8.548 12.668 1.00 97.25 92 GLN A O 1
ATOM 676 N N . ALA A 1 93 ? -22.192 -7.728 11.964 1.00 96.31 93 ALA A N 1
ATOM 677 C CA . ALA A 1 93 ? -23.001 -8.662 12.744 1.00 96.31 93 ALA A CA 1
ATOM 678 C C . ALA A 1 93 ? -22.766 -10.124 12.315 1.00 96.31 93 ALA A C 1
ATOM 680 O O . ALA A 1 93 ? -22.617 -11.000 13.167 1.00 96.31 93 ALA A O 1
ATOM 681 N N . GLN A 1 94 ? -22.654 -10.386 11.006 1.00 94.25 94 GLN A N 1
ATOM 682 C CA . GLN A 1 94 ? -22.319 -11.719 10.489 1.00 94.25 94 GLN A CA 1
ATOM 683 C C . GLN A 1 94 ? -20.920 -12.181 10.915 1.00 94.25 94 GLN A C 1
ATOM 685 O O . GLN A 1 94 ? -20.731 -13.367 11.190 1.00 94.25 94 GLN A O 1
ATOM 690 N N . ALA A 1 95 ? -19.935 -11.280 10.968 1.00 93.94 95 ALA A N 1
ATOM 691 C CA . ALA A 1 95 ? -18.591 -11.601 11.444 1.00 93.94 95 ALA A CA 1
ATOM 692 C C . ALA A 1 95 ? -18.623 -12.067 12.909 1.00 93.94 95 ALA A C 1
ATOM 694 O O . ALA A 1 95 ? -18.072 -13.123 13.226 1.00 93.94 95 ALA A O 1
ATOM 695 N N . ILE A 1 96 ? -19.336 -11.335 13.771 1.00 94.19 96 ILE A N 1
ATOM 696 C CA . ILE A 1 96 ? -19.512 -11.664 15.195 1.00 94.19 96 ILE A CA 1
ATOM 697 C C . ILE A 1 96 ? -20.214 -13.015 15.360 1.00 94.19 96 ILE A C 1
ATOM 699 O O . ILE A 1 96 ? -19.696 -13.892 16.048 1.00 94.19 96 ILE A O 1
ATOM 703 N N . GLU A 1 97 ? -21.342 -13.225 14.677 1.00 92.38 97 GLU A N 1
ATOM 704 C CA . GLU A 1 97 ? -22.099 -14.483 14.741 1.00 92.38 97 GLU A CA 1
ATOM 705 C C . GLU A 1 97 ? -21.230 -15.687 14.343 1.00 92.38 97 GLU A C 1
ATOM 707 O O . GLU A 1 97 ? -21.249 -16.730 15.002 1.00 92.38 97 GLU A O 1
ATOM 712 N N . ARG A 1 98 ? -20.432 -15.552 13.275 1.00 90.81 98 ARG A N 1
ATOM 713 C CA . ARG A 1 98 ? -19.508 -16.606 12.827 1.00 90.81 98 ARG A CA 1
ATOM 714 C C . ARG A 1 98 ? -18.385 -16.850 13.830 1.00 90.81 98 ARG A C 1
ATOM 716 O O . ARG A 1 98 ? -18.037 -18.005 14.060 1.00 90.81 98 ARG A O 1
ATOM 723 N N . PHE A 1 99 ? -17.820 -15.788 14.403 1.00 90.19 99 PHE A N 1
ATOM 724 C CA . PHE A 1 99 ? -16.760 -15.886 15.406 1.00 90.19 99 PHE A CA 1
ATOM 725 C C . PHE A 1 99 ? -17.245 -16.639 16.649 1.00 90.19 99 PHE A C 1
ATOM 727 O O . PHE A 1 99 ? -16.587 -17.575 17.100 1.00 90.19 99 PHE A O 1
ATOM 734 N N . GLU A 1 100 ? -18.435 -16.300 17.143 1.00 88.81 100 GLU A N 1
ATOM 735 C CA . GLU A 1 100 ? -19.043 -16.933 18.315 1.00 88.81 100 GLU A CA 1
ATOM 736 C C . GLU A 1 100 ? -19.420 -18.395 18.055 1.00 88.81 100 GLU A C 1
ATOM 738 O O . GLU A 1 100 ? -19.106 -19.267 18.866 1.00 88.81 100 GLU A O 1
ATOM 743 N N . ARG A 1 101 ? -20.025 -18.702 16.897 1.00 88.81 101 ARG A N 1
ATOM 744 C CA . ARG A 1 101 ? -20.332 -20.091 16.507 1.00 88.81 101 ARG A CA 1
ATOM 745 C C . ARG A 1 101 ? -19.090 -20.971 16.395 1.00 88.81 101 ARG A C 1
ATOM 747 O O . ARG A 1 101 ? -19.175 -22.165 16.662 1.00 88.81 101 ARG A O 1
ATOM 754 N N . GLY A 1 102 ? -17.957 -20.393 16.002 1.00 85.44 102 GLY A N 1
ATOM 755 C CA . GLY A 1 102 ? -16.667 -21.079 15.940 1.00 85.44 102 GLY A CA 1
ATOM 756 C C . GLY A 1 102 ? -15.989 -21.283 17.299 1.00 85.44 102 GLY A C 1
ATOM 757 O O . GLY A 1 102 ? -14.873 -21.793 17.328 1.00 85.44 102 GLY A O 1
ATOM 758 N N . GLY A 1 103 ? -16.617 -20.875 18.410 1.00 78.25 103 GLY A N 1
ATOM 759 C CA . GLY A 1 103 ? -16.022 -20.938 19.747 1.00 78.25 103 GLY A CA 1
ATOM 760 C C . GLY A 1 103 ? -14.970 -19.856 20.011 1.00 78.25 103 GLY A C 1
ATOM 761 O O . GLY A 1 103 ? -14.163 -20.003 20.926 1.00 78.25 103 GLY A O 1
ATOM 762 N N . GLY A 1 104 ? -14.945 -18.782 19.215 1.00 72.88 104 GLY A N 1
ATOM 763 C CA . GLY A 1 104 ? -14.028 -17.664 19.405 1.00 72.88 104 GLY A CA 1
ATOM 764 C C . GLY A 1 104 ? -14.319 -16.891 20.695 1.00 72.88 104 GLY A C 1
ATOM 765 O O . GLY A 1 104 ? -15.457 -16.510 20.969 1.00 72.88 104 GLY A O 1
ATOM 766 N N . THR A 1 105 ? -13.276 -16.615 21.479 1.00 61.50 105 THR A N 1
ATOM 767 C CA . THR A 1 105 ? -13.344 -15.832 22.726 1.00 61.50 105 THR A CA 1
ATOM 768 C C . THR A 1 105 ? -12.172 -14.854 22.819 1.00 61.50 105 THR A C 1
ATOM 770 O O . THR A 1 105 ? -11.134 -15.091 22.206 1.00 61.50 105 THR A O 1
ATOM 773 N N . GLY A 1 106 ? -12.302 -13.795 23.624 1.00 65.94 106 GLY A N 1
ATOM 774 C CA . GLY A 1 106 ? -11.228 -12.827 23.890 1.00 65.94 106 GLY A CA 1
ATOM 775 C C . GLY A 1 106 ? -11.294 -11.563 23.025 1.00 65.94 106 GLY A C 1
ATOM 776 O O . GLY A 1 106 ? -12.327 -11.272 22.423 1.00 65.94 106 GLY A O 1
ATOM 777 N N . ASN A 1 107 ? -10.176 -10.830 22.966 1.00 74.12 107 ASN A N 1
ATOM 778 C CA . ASN A 1 107 ? -10.081 -9.451 22.460 1.00 74.12 107 ASN A CA 1
ATOM 779 C C . ASN A 1 107 ? -10.696 -9.222 21.066 1.00 74.12 107 ASN A C 1
ATOM 781 O O . ASN A 1 107 ? -11.280 -8.171 20.824 1.00 74.12 107 ASN A O 1
ATOM 785 N N . SER A 1 108 ? -10.630 -10.201 20.157 1.00 81.25 108 SER A N 1
ATOM 786 C CA . SER A 1 108 ? -11.193 -10.058 18.806 1.00 81.25 108 SER A CA 1
ATOM 787 C C . SER A 1 108 ? -12.716 -9.869 18.796 1.00 81.25 108 SER A C 1
ATOM 789 O O . SER A 1 108 ? -13.235 -9.178 17.923 1.00 81.25 108 SER A O 1
ATOM 791 N N . ARG A 1 109 ? -13.448 -10.440 19.767 1.00 86.00 109 ARG A N 1
ATOM 792 C CA . ARG A 1 109 ? -14.903 -10.233 19.882 1.00 86.00 109 ARG A CA 1
ATOM 793 C C . ARG A 1 109 ? -15.219 -8.791 20.260 1.00 86.00 109 ARG A C 1
ATOM 795 O O . ARG A 1 109 ? -16.085 -8.176 19.642 1.00 86.00 109 ARG A O 1
ATOM 802 N N . ASP A 1 110 ? -14.505 -8.271 21.251 1.00 88.75 110 ASP A N 1
ATOM 803 C CA . ASP A 1 110 ? -14.701 -6.915 21.762 1.00 88.75 110 ASP A CA 1
ATOM 804 C C . ASP A 1 110 ? -14.357 -5.883 20.681 1.00 88.75 110 ASP A C 1
ATOM 806 O O . ASP A 1 110 ? -15.092 -4.917 20.477 1.00 88.75 110 ASP A O 1
ATOM 810 N N . GLU A 1 111 ? -13.300 -6.138 19.904 1.00 91.00 111 GLU A N 1
ATOM 811 C CA . GLU A 1 111 ? -12.956 -5.343 18.724 1.00 91.00 111 GLU A CA 1
ATOM 812 C C . GLU A 1 111 ? -14.071 -5.340 17.670 1.00 91.00 111 GLU A C 1
ATOM 814 O O . GLU A 1 111 ? -14.459 -4.273 17.184 1.00 91.00 111 GLU A O 1
ATOM 819 N N . PHE A 1 112 ? -14.632 -6.508 17.336 1.00 94.62 112 PHE A N 1
ATOM 820 C CA . PHE A 1 112 ? -15.728 -6.583 16.369 1.00 94.62 112 PHE A CA 1
ATOM 821 C C . PHE A 1 112 ? -16.97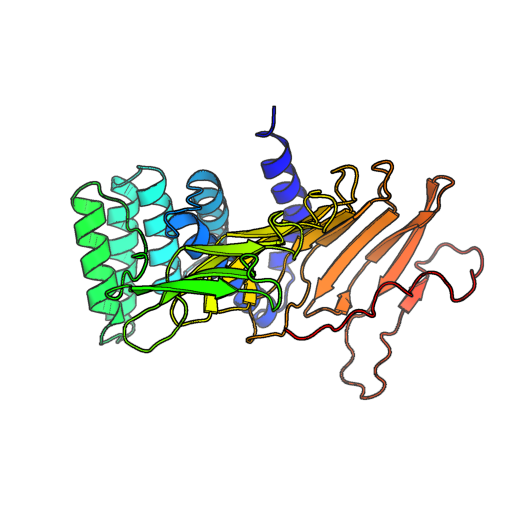7 -5.843 16.854 1.00 94.62 112 PHE A C 1
ATOM 823 O O . PHE A 1 112 ? -17.633 -5.166 16.057 1.00 94.62 112 PHE A O 1
ATOM 830 N N . GLN A 1 113 ? -17.299 -5.936 18.145 1.00 94.62 113 GLN A N 1
ATOM 831 C CA . GLN A 1 113 ? -18.423 -5.219 18.748 1.00 94.62 113 GLN A CA 1
ATOM 832 C C . GLN A 1 113 ? -18.197 -3.704 18.763 1.00 94.62 113 GLN A C 1
ATOM 834 O O . GLN A 1 1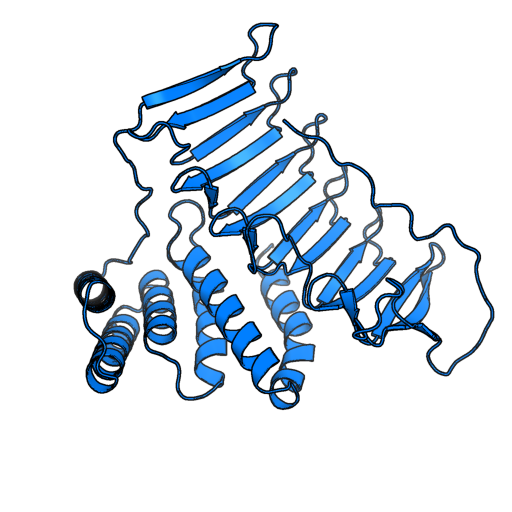13 ? -19.116 -2.945 18.444 1.00 94.62 113 GLN A O 1
ATOM 839 N N . ALA A 1 114 ? -16.978 -3.249 19.059 1.00 94.31 114 ALA A N 1
ATOM 840 C CA . ALA A 1 114 ? -16.627 -1.834 18.999 1.00 94.31 114 ALA A CA 1
ATOM 841 C C . ALA A 1 114 ? -16.797 -1.269 17.577 1.00 94.31 114 ALA A C 1
ATOM 843 O O . ALA A 1 114 ? -17.390 -0.201 17.401 1.00 94.31 114 ALA A O 1
ATOM 844 N N . ARG A 1 115 ? -16.357 -2.008 16.549 1.00 96.19 115 ARG A N 1
ATOM 845 C CA . ARG A 1 115 ? -16.566 -1.625 15.141 1.00 96.19 115 ARG A CA 1
ATOM 846 C C . ARG A 1 115 ? -18.047 -1.625 14.760 1.00 96.19 115 ARG A C 1
ATOM 848 O O . ARG A 1 115 ? -18.502 -0.677 14.127 1.00 96.19 115 ARG A O 1
ATOM 855 N N . LEU A 1 116 ? -18.831 -2.606 15.217 1.00 97.50 116 LEU A N 1
ATOM 856 C CA . LEU A 1 116 ? -20.284 -2.624 15.003 1.00 97.50 116 LEU A CA 1
ATOM 857 C C . LEU A 1 116 ? -20.961 -1.370 15.574 1.00 97.50 116 LEU A C 1
ATOM 859 O O . LEU A 1 116 ? -21.821 -0.780 14.915 1.00 97.50 116 LEU A O 1
ATOM 863 N N . ALA A 1 117 ? -20.563 -0.940 16.773 1.00 97.19 117 ALA A N 1
ATOM 864 C CA . ALA A 1 117 ? -21.087 0.273 17.393 1.00 97.19 117 ALA A CA 1
ATOM 865 C C . ALA A 1 117 ? -20.744 1.531 16.575 1.00 97.19 117 ALA A C 1
ATOM 867 O O . ALA A 1 117 ? -21.613 2.381 16.369 1.00 97.19 117 ALA A O 1
ATOM 868 N N . LEU A 1 118 ? -19.515 1.630 16.051 1.00 96.69 118 LEU A N 1
ATOM 869 C CA . LEU A 1 118 ? -19.112 2.724 15.158 1.00 96.69 118 LEU A CA 1
ATOM 870 C C . LEU A 1 118 ? -19.950 2.750 13.878 1.00 96.69 118 LEU A C 1
ATOM 872 O O . LEU A 1 118 ? -20.509 3.794 13.538 1.00 96.69 118 LEU A O 1
ATOM 876 N N . PHE A 1 119 ? -20.103 1.606 13.210 1.00 97.88 119 PHE A N 1
ATOM 877 C CA . PHE A 1 119 ? -20.857 1.521 11.958 1.00 97.88 119 PHE A CA 1
ATOM 878 C C . PHE A 1 119 ? -22.340 1.839 12.172 1.00 97.88 119 PHE A C 1
ATOM 880 O O . PHE A 1 119 ? -22.935 2.556 11.373 1.00 97.88 119 PHE A O 1
ATOM 887 N N . THR A 1 120 ? -22.916 1.394 13.293 1.00 98.00 120 THR A N 1
ATOM 888 C CA . THR A 1 120 ? -24.298 1.728 13.686 1.00 98.00 120 THR A CA 1
ATOM 889 C C . THR A 1 120 ? -24.472 3.231 13.915 1.00 98.00 120 THR A C 1
ATOM 891 O O . THR A 1 120 ? -25.515 3.794 13.592 1.00 98.00 120 THR A O 1
ATOM 894 N N . ALA A 1 121 ? -23.439 3.904 14.425 1.00 97.44 121 ALA A N 1
ATOM 895 C CA . ALA A 1 121 ? -23.412 5.353 14.604 1.00 97.44 121 ALA A CA 1
ATOM 896 C C . ALA A 1 121 ? -23.068 6.135 13.319 1.00 97.44 121 ALA A C 1
ATOM 898 O O . ALA A 1 121 ? -22.897 7.354 13.388 1.00 97.44 121 ALA A O 1
ATOM 899 N N . GLY A 1 122 ? -22.929 5.466 12.167 1.00 96.62 122 GLY A N 1
ATOM 900 C CA . GLY A 1 122 ? -22.552 6.101 10.902 1.00 96.62 122 GLY A CA 1
ATOM 901 C C . GLY A 1 122 ? -21.117 6.630 10.889 1.00 96.62 122 GLY A C 1
ATOM 902 O O . GLY A 1 122 ? -20.838 7.633 10.235 1.00 96.62 122 GLY A O 1
ATOM 903 N N . LYS A 1 123 ? -20.212 6.008 11.655 1.00 94.38 123 LYS A N 1
ATOM 904 C CA . LYS A 1 123 ? -18.793 6.381 11.729 1.00 94.38 123 LYS A CA 1
ATOM 905 C C . LYS A 1 123 ? -17.927 5.260 11.162 1.00 94.38 123 LYS A C 1
ATOM 907 O O . LYS A 1 123 ? -18.149 4.101 11.517 1.00 94.38 123 LYS A O 1
ATOM 912 N N . PRO A 1 124 ? -16.937 5.562 10.305 1.00 93.19 124 PRO A N 1
ATOM 913 C CA . PRO A 1 124 ? -15.997 4.545 9.869 1.00 93.19 124 PRO A CA 1
ATOM 914 C C . PRO A 1 124 ? -15.064 4.162 11.020 1.00 93.19 124 PRO A C 1
ATOM 916 O O . PRO A 1 124 ? -14.819 4.951 11.938 1.00 93.19 124 PRO A O 1
ATOM 919 N N . PHE A 1 125 ? -14.526 2.949 10.953 1.00 91.81 125 PHE A N 1
ATOM 920 C CA . PHE A 1 125 ? -13.419 2.560 11.809 1.00 91.81 125 PHE A CA 1
ATOM 921 C C . PHE A 1 125 ? -12.131 3.031 11.150 1.00 91.81 125 PHE A C 1
ATOM 923 O O . PHE A 1 125 ? -11.798 2.614 10.044 1.00 91.81 125 PHE A O 1
ATOM 930 N N . LEU A 1 126 ? -11.423 3.902 11.852 1.00 87.06 126 LEU A N 1
ATOM 931 C CA . LEU A 1 126 ? -10.062 4.263 11.520 1.00 87.06 126 LEU A CA 1
ATOM 932 C C . LEU A 1 126 ? -9.180 3.572 12.538 1.00 87.06 126 LEU A C 1
ATOM 934 O O . LEU A 1 126 ? -9.432 3.669 13.744 1.00 87.06 126 LEU A O 1
ATOM 938 N N . GLU A 1 127 ? -8.156 2.874 12.061 1.00 78.75 127 GLU A N 1
ATOM 939 C CA . GLU A 1 127 ? -7.111 2.464 12.974 1.00 78.75 127 GLU A CA 1
ATOM 940 C C . GLU A 1 127 ? -6.543 3.737 13.575 1.00 78.75 127 GLU A C 1
ATOM 942 O O . GLU A 1 127 ? -6.145 4.654 12.852 1.00 78.75 127 GLU A O 1
ATOM 947 N N . ALA A 1 128 ? -6.571 3.808 14.906 1.00 61.06 128 ALA A N 1
ATOM 948 C CA . ALA A 1 128 ? -5.939 4.906 15.596 1.00 61.06 128 ALA A CA 1
ATOM 949 C C . ALA A 1 128 ? -4.512 4.996 15.053 1.00 61.06 128 ALA A C 1
ATOM 951 O O . ALA A 1 128 ? -3.756 4.016 15.112 1.00 61.06 128 ALA A O 1
ATOM 952 N N . GLU A 1 129 ? -4.119 6.179 14.569 1.00 57.81 129 GLU A N 1
ATOM 953 C CA . GLU A 1 129 ? -2.739 6.577 14.782 1.00 57.81 129 GLU A CA 1
ATOM 954 C C . GLU A 1 129 ? -2.564 6.339 16.273 1.00 57.81 129 GLU A C 1
ATOM 956 O O . GLU A 1 129 ? -3.274 6.948 17.073 1.00 57.81 129 GLU A O 1
ATOM 961 N N . LYS A 1 130 ? -1.799 5.316 16.669 1.00 50.34 130 LYS A N 1
ATOM 962 C CA . LYS A 1 130 ? -1.473 5.138 18.077 1.00 50.34 130 LYS A CA 1
ATOM 963 C C . LYS A 1 130 ? -0.635 6.363 18.417 1.00 50.34 130 LYS A C 1
ATOM 965 O O . LYS A 1 130 ? 0.590 6.313 18.390 1.00 50.34 130 LYS A O 1
ATOM 970 N N . GLU A 1 131 ? -1.315 7.460 18.717 1.00 54.16 131 GLU A N 1
ATOM 971 C CA . GLU A 1 131 ? -0.824 8.614 19.429 1.00 54.16 131 GLU A CA 1
ATOM 972 C C . GLU A 1 131 ? -0.656 8.141 20.873 1.00 54.16 131 GLU A C 1
ATOM 974 O O . GLU A 1 131 ? -1.325 8.570 21.808 1.00 54.16 131 GLU A O 1
ATOM 979 N N . LEU A 1 132 ? 0.244 7.167 21.052 1.00 53.28 132 LEU A N 1
ATOM 980 C CA . LEU A 1 132 ? 0.987 7.055 22.292 1.00 53.28 132 LEU A CA 1
ATOM 981 C C . LEU A 1 132 ? 1.488 8.472 22.574 1.00 53.28 132 LEU A C 1
ATOM 983 O O . LEU A 1 132 ? 1.936 9.102 21.615 1.00 53.28 132 LEU A O 1
ATOM 987 N N . PRO A 1 133 ? 1.377 8.995 23.810 1.00 58.12 133 PRO A N 1
ATOM 988 C CA . PRO A 1 133 ? 1.835 10.340 24.129 1.00 58.12 133 PRO A CA 1
ATOM 989 C C . PRO A 1 133 ? 3.219 10.531 23.523 1.00 58.12 133 PRO A C 1
ATOM 991 O O . PRO A 1 133 ? 4.169 9.827 23.871 1.00 58.12 133 PRO A O 1
ATOM 994 N N . ALA A 1 134 ? 3.253 11.387 22.510 1.00 66.75 134 ALA A N 1
ATOM 995 C CA . ALA A 1 134 ? 4.273 11.317 21.490 1.00 66.75 134 ALA A CA 1
ATOM 996 C C . ALA A 1 134 ? 5.187 12.519 21.664 1.00 66.75 134 ALA A C 1
ATOM 998 O O . ALA A 1 134 ? 4.769 13.661 21.461 1.00 66.75 134 ALA A O 1
ATOM 999 N N . ALA A 1 135 ? 6.427 12.277 22.077 1.00 85.06 135 ALA A N 1
ATOM 1000 C CA . ALA A 1 135 ? 7.406 13.347 22.164 1.00 85.06 135 ALA A CA 1
ATOM 1001 C C . ALA A 1 135 ? 7.923 13.652 20.750 1.00 85.06 135 ALA A C 1
ATOM 1003 O O . ALA A 1 135 ? 8.310 12.717 20.040 1.00 85.06 135 ALA A O 1
ATOM 1004 N N . PRO A 1 136 ? 7.949 14.923 20.311 1.00 92.19 136 PRO A N 1
ATOM 1005 C CA . PRO A 1 136 ? 8.586 15.261 19.049 1.00 92.19 136 PRO A CA 1
ATOM 1006 C C . PRO A 1 136 ? 10.073 14.903 19.126 1.00 92.19 136 PRO A C 1
ATOM 1008 O O . PRO A 1 136 ? 10.757 15.237 20.094 1.00 92.19 136 PRO A O 1
ATOM 1011 N N . CYS A 1 137 ? 10.576 14.228 18.101 1.00 94.38 137 CYS A N 1
ATOM 1012 C CA . CYS A 1 137 ? 11.976 13.864 17.971 1.00 94.38 137 CYS A CA 1
ATOM 1013 C C . CYS A 1 137 ? 12.523 14.399 16.652 1.00 94.38 137 CYS A C 1
ATOM 1015 O O . CYS A 1 137 ? 11.884 14.274 15.605 1.00 94.38 137 CYS A O 1
ATOM 1017 N N . THR A 1 138 ? 13.730 14.957 16.719 1.00 97.06 138 THR A N 1
ATOM 1018 C CA . THR A 1 138 ? 14.519 15.358 15.558 1.00 97.06 138 THR A CA 1
ATOM 1019 C C . THR A 1 138 ? 15.890 14.714 15.674 1.00 97.06 138 THR A C 1
ATOM 1021 O O . THR A 1 138 ? 16.608 14.926 16.650 1.00 97.06 138 THR A O 1
ATOM 1024 N N . LEU A 1 139 ? 16.255 13.928 14.669 1.00 96.31 139 LEU A N 1
ATOM 1025 C CA . LEU A 1 139 ? 17.593 13.387 14.483 1.00 96.31 139 LEU A CA 1
ATOM 1026 C C . LEU A 1 139 ? 18.339 14.301 13.517 1.00 96.31 139 LEU A C 1
ATOM 1028 O O . LEU A 1 139 ? 17.775 14.697 12.496 1.00 96.31 139 LEU A O 1
ATOM 1032 N N . THR A 1 140 ? 19.599 14.612 13.805 1.00 97.88 140 THR A N 1
ATOM 1033 C CA . THR A 1 140 ? 20.441 15.463 12.957 1.00 97.88 140 THR A CA 1
ATOM 1034 C C . THR A 1 140 ? 21.596 14.679 12.345 1.00 97.88 140 THR A C 1
ATOM 1036 O O . THR A 1 140 ? 22.057 13.671 12.884 1.00 97.88 140 THR A O 1
ATOM 1039 N N . TRP A 1 141 ? 22.069 15.149 11.199 1.00 95.75 141 TRP A N 1
ATOM 1040 C CA . TRP A 1 141 ? 23.356 14.777 10.628 1.00 95.75 141 TRP A CA 1
ATOM 1041 C C . TRP A 1 141 ? 24.510 15.436 11.417 1.00 95.75 141 TRP A C 1
ATOM 1043 O O . TRP A 1 141 ? 24.260 16.341 12.221 1.00 95.75 141 TRP A O 1
ATOM 1053 N N . PRO A 1 142 ? 25.780 15.026 11.205 1.00 96.88 142 PRO A N 1
ATOM 1054 C CA . PRO A 1 142 ? 26.931 15.639 11.881 1.00 96.88 142 PRO A CA 1
ATOM 1055 C C . PRO A 1 142 ? 27.099 17.147 11.633 1.00 96.88 142 PRO A C 1
ATOM 1057 O O . PRO A 1 142 ? 27.670 17.836 12.472 1.00 96.88 142 PRO A O 1
ATOM 1060 N N . ASP A 1 143 ? 26.599 17.662 10.507 1.00 95.44 143 ASP A N 1
ATOM 1061 C CA . ASP A 1 143 ? 26.618 19.090 10.154 1.00 95.44 143 ASP A CA 1
ATOM 1062 C C . ASP A 1 143 ? 25.472 19.900 10.799 1.00 95.44 143 ASP A C 1
ATOM 1064 O O . ASP A 1 143 ? 25.359 21.105 10.581 1.00 95.44 143 ASP A O 1
ATOM 1068 N N . GLY A 1 144 ? 24.617 19.247 11.594 1.00 95.88 144 GLY A N 1
ATOM 1069 C CA . GLY A 1 144 ? 23.457 19.851 12.248 1.00 95.88 144 GLY A CA 1
ATOM 1070 C C . GLY A 1 144 ? 22.199 19.923 11.378 1.00 95.88 144 GLY A C 1
ATOM 1071 O O . GLY A 1 144 ? 21.139 20.291 11.889 1.00 95.88 144 GLY A O 1
ATOM 1072 N N . SER A 1 145 ? 22.265 19.544 10.099 1.00 96.50 145 SER A N 1
ATOM 1073 C CA . SER A 1 145 ? 21.078 19.458 9.245 1.00 96.50 145 SER A CA 1
ATOM 1074 C C . SER A 1 145 ? 20.145 18.335 9.717 1.00 96.50 145 SER A C 1
ATOM 1076 O O . SER A 1 145 ? 20.558 17.370 10.364 1.00 96.50 145 SER A O 1
ATOM 1078 N N . THR A 1 146 ? 18.844 18.460 9.446 1.00 97.75 146 THR A N 1
ATOM 1079 C CA . THR A 1 146 ? 17.858 17.466 9.900 1.00 97.75 146 THR A CA 1
ATOM 1080 C C . THR A 1 146 ? 18.018 16.165 9.115 1.00 97.75 146 THR A C 1
ATOM 1082 O O . THR A 1 146 ? 17.956 16.175 7.892 1.00 97.75 146 THR A O 1
ATOM 1085 N N . LYS A 1 147 ? 18.190 15.040 9.815 1.00 97.94 147 LYS A N 1
ATOM 1086 C CA . LYS A 1 147 ? 18.232 13.677 9.259 1.00 97.94 147 LYS A CA 1
ATOM 1087 C C . LYS A 1 147 ? 16.852 13.039 9.233 1.00 97.94 147 LYS A C 1
ATOM 1089 O O . LYS A 1 147 ? 16.456 12.439 8.236 1.00 97.94 147 LYS A O 1
ATOM 1094 N N . ALA A 1 148 ? 16.117 13.156 10.330 1.00 97.56 148 ALA A N 1
ATOM 1095 C CA . ALA A 1 148 ? 14.765 12.635 10.436 1.00 97.56 148 ALA A CA 1
ATOM 1096 C C . ALA A 1 148 ? 13.987 13.397 11.499 1.00 97.56 148 ALA A C 1
ATOM 1098 O O . ALA A 1 148 ? 14.573 13.913 12.447 1.00 97.56 148 ALA A O 1
ATOM 1099 N N . GLN A 1 149 ? 12.671 13.439 11.363 1.00 96.94 149 GLN A N 1
ATOM 1100 C CA . GLN A 1 149 ? 11.800 13.983 12.390 1.00 96.94 149 GLN A CA 1
ATOM 1101 C C . GLN A 1 149 ? 10.474 13.233 12.435 1.00 96.94 149 GLN A C 1
ATOM 1103 O O . GLN A 1 149 ? 9.925 12.844 11.398 1.00 96.94 149 GLN A O 1
ATOM 1108 N N . GLY A 1 150 ? 9.942 13.084 13.637 1.00 93.75 150 GLY A N 1
ATOM 1109 C CA . GLY A 1 150 ? 8.660 12.448 13.886 1.00 93.75 150 GLY A CA 1
ATOM 1110 C C . GLY A 1 150 ? 8.435 12.220 15.379 1.00 93.75 150 GLY A C 1
ATOM 1111 O O . GLY A 1 150 ? 9.312 12.521 16.192 1.00 93.75 150 GLY A O 1
ATOM 1112 N N . PRO A 1 151 ? 7.253 11.732 15.769 1.00 92.00 151 PRO A N 1
ATOM 1113 C CA . PRO A 1 151 ? 6.971 11.438 17.162 1.00 92.00 151 PRO A CA 1
ATOM 1114 C C . PRO A 1 151 ? 7.585 10.111 17.637 1.00 92.00 151 PRO A C 1
ATOM 1116 O O . PRO A 1 151 ? 7.620 9.118 16.903 1.00 92.00 151 PRO A O 1
ATOM 1119 N N . LEU A 1 152 ? 8.025 10.083 18.896 1.00 90.62 152 LEU A N 1
ATOM 1120 C CA . LEU A 1 152 ? 8.365 8.867 19.638 1.00 90.62 152 LEU A CA 1
ATOM 1121 C C . LEU A 1 152 ? 7.256 8.530 20.622 1.00 90.62 152 LEU A C 1
ATOM 1123 O O . LEU A 1 152 ? 6.837 9.393 21.390 1.00 90.62 152 LEU A O 1
ATOM 1127 N N . ALA A 1 153 ? 6.828 7.274 20.629 1.00 88.50 153 ALA A N 1
ATOM 1128 C CA . ALA A 1 153 ? 5.957 6.737 21.658 1.00 88.50 153 ALA A CA 1
ATOM 1129 C C . ALA A 1 153 ? 6.644 6.709 23.035 1.00 88.50 153 ALA A C 1
ATOM 1131 O O . ALA A 1 153 ? 7.864 6.829 23.153 1.00 88.50 153 ALA A O 1
ATOM 1132 N N . SER A 1 154 ? 5.857 6.495 24.093 1.00 84.31 154 SER A N 1
ATOM 1133 C CA . SER A 1 154 ? 6.347 6.415 25.478 1.00 84.31 154 SER A CA 1
ATOM 1134 C C . SER A 1 154 ? 7.381 5.311 25.725 1.00 84.31 154 SER A C 1
ATOM 1136 O O . SER A 1 154 ? 8.141 5.392 26.683 1.00 84.31 154 SER A O 1
ATOM 1138 N N . ASP A 1 155 ? 7.395 4.272 24.890 1.00 84.81 155 ASP A N 1
ATOM 1139 C CA . ASP A 1 155 ? 8.370 3.175 24.910 1.00 84.81 155 ASP A CA 1
ATOM 1140 C C . ASP A 1 155 ? 9.650 3.487 24.106 1.00 84.81 155 ASP A C 1
ATOM 1142 O O . ASP A 1 155 ? 10.552 2.655 24.036 1.00 84.81 155 ASP A O 1
ATOM 1146 N N . GLY A 1 156 ? 9.747 4.682 23.513 1.00 86.75 156 GLY A N 1
ATOM 1147 C CA . GLY A 1 156 ? 10.873 5.121 22.691 1.00 86.75 156 GLY A CA 1
ATOM 1148 C C . GLY A 1 156 ? 10.812 4.663 21.232 1.00 86.75 156 GLY A C 1
ATOM 1149 O O . GLY A 1 156 ? 11.716 4.994 20.466 1.00 86.75 156 GLY A O 1
ATOM 1150 N N . ASN A 1 157 ? 9.771 3.935 20.820 1.00 90.25 157 ASN A N 1
ATOM 1151 C CA . ASN A 1 157 ? 9.614 3.496 19.436 1.00 90.25 157 ASN A CA 1
ATOM 1152 C C . ASN A 1 157 ? 9.085 4.619 18.536 1.00 90.25 157 ASN A C 1
ATOM 1154 O O . ASN A 1 157 ? 8.335 5.496 18.970 1.00 90.25 157 ASN A O 1
ATOM 1158 N N . TYR A 1 158 ? 9.416 4.561 17.243 1.00 90.62 158 TYR A N 1
ATOM 1159 C CA . TYR A 1 158 ? 8.823 5.452 16.245 1.00 90.62 158 TYR A CA 1
ATOM 1160 C C . TYR A 1 158 ? 7.300 5.270 16.189 1.00 90.62 158 TYR A C 1
ATOM 1162 O O . TYR A 1 158 ? 6.789 4.147 16.103 1.00 90.62 158 TYR A O 1
ATOM 1170 N N . ALA A 1 159 ? 6.580 6.389 16.216 1.00 89.50 159 ALA A N 1
ATOM 1171 C CA . ALA A 1 159 ? 5.128 6.443 16.122 1.00 89.50 159 ALA A CA 1
ATOM 1172 C C . ALA A 1 159 ? 4.690 7.544 15.152 1.00 89.50 159 ALA A C 1
ATOM 1174 O O . ALA 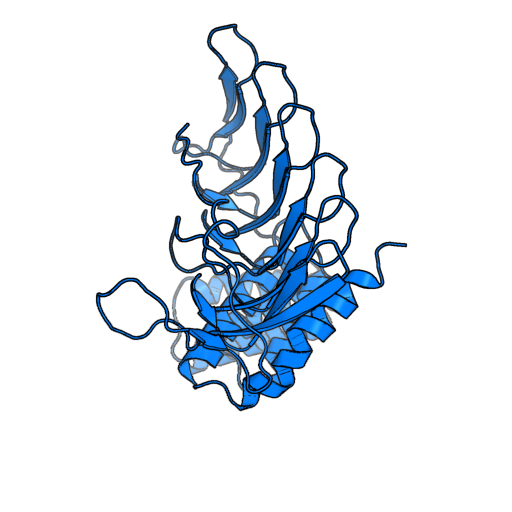A 1 159 ? 5.434 8.490 14.906 1.00 89.50 159 ALA A O 1
ATOM 1175 N N . GLY A 1 160 ? 3.482 7.421 14.601 1.00 86.44 160 GLY A N 1
ATOM 1176 C CA . GLY A 1 160 ? 2.878 8.436 13.740 1.00 86.44 160 GLY A CA 1
ATOM 1177 C C . GLY A 1 160 ? 3.706 8.736 12.489 1.00 86.44 160 GLY A C 1
ATOM 1178 O O . GLY A 1 160 ? 4.468 7.899 11.999 1.00 86.44 160 GLY A O 1
ATOM 1179 N N . ARG A 1 161 ? 3.544 9.940 11.937 1.00 90.06 161 ARG A N 1
ATOM 1180 C CA . ARG A 1 161 ? 4.223 10.334 10.699 1.00 90.06 161 ARG A CA 1
ATOM 1181 C C . ARG A 1 161 ? 5.688 10.682 10.933 1.00 90.06 161 ARG A C 1
ATOM 1183 O O . ARG A 1 161 ? 6.005 11.593 11.694 1.00 90.06 161 ARG A O 1
ATOM 1190 N N . TRP A 1 162 ? 6.559 10.023 10.178 1.00 93.94 162 TRP A N 1
ATOM 1191 C CA . TRP A 1 162 ? 7.987 10.308 10.125 1.00 93.94 162 TRP A CA 1
ATOM 1192 C C . TRP A 1 162 ? 8.390 10.847 8.759 1.00 93.94 162 TRP A C 1
ATOM 1194 O O . TRP A 1 162 ? 7.873 10.420 7.723 1.00 93.94 162 TRP A O 1
ATOM 1204 N N . ARG A 1 163 ? 9.337 11.784 8.768 1.00 96.56 163 ARG A N 1
ATOM 1205 C CA . ARG A 1 163 ? 10.003 12.315 7.577 1.00 96.56 163 ARG A CA 1
ATOM 1206 C C . ARG A 1 163 ? 11.501 12.154 7.736 1.00 96.56 163 ARG A C 1
ATOM 1208 O O . ARG A 1 163 ? 12.049 12.487 8.781 1.00 96.56 163 ARG A O 1
ATOM 1215 N N . TYR A 1 164 ? 12.145 11.686 6.685 1.00 98.12 164 TYR A N 1
ATOM 1216 C CA . TYR A 1 164 ? 13.583 11.505 6.581 1.00 98.12 164 TYR A CA 1
ATOM 1217 C C . TYR A 1 164 ? 14.102 12.415 5.482 1.00 98.12 164 TYR A C 1
ATOM 1219 O O . TYR A 1 164 ? 13.423 12.595 4.468 1.00 98.12 164 TYR A O 1
ATOM 1227 N N . PHE A 1 165 ? 15.300 12.954 5.655 1.00 98.31 165 PHE A N 1
ATOM 1228 C CA . PHE A 1 165 ? 15.886 13.925 4.741 1.00 98.31 165 PHE A CA 1
ATOM 1229 C C . PHE A 1 165 ? 17.323 13.544 4.402 1.00 98.31 165 PHE A C 1
ATOM 1231 O O . PHE A 1 165 ? 18.056 13.017 5.240 1.00 98.31 165 PHE A O 1
ATOM 1238 N N . PHE A 1 166 ? 17.732 13.846 3.175 1.00 97.75 166 PHE A N 1
ATOM 1239 C CA . PHE A 1 166 ? 19.139 13.839 2.786 1.00 97.75 166 PHE A CA 1
ATOM 1240 C C . PHE A 1 166 ? 19.891 14.979 3.492 1.00 97.75 166 PHE A C 1
ATOM 1242 O O . PHE A 1 166 ? 19.274 15.926 3.979 1.00 97.75 166 PHE A O 1
ATOM 1249 N N . GLN A 1 167 ? 21.227 14.931 3.506 1.00 96.88 167 GLN A N 1
ATOM 1250 C CA . GLN A 1 167 ? 22.056 16.016 4.065 1.00 96.88 167 GLN A CA 1
ATOM 1251 C C . GLN A 1 167 ? 21.799 17.368 3.380 1.00 96.88 167 GLN A C 1
ATOM 1253 O O . GLN A 1 167 ? 21.876 18.417 4.006 1.00 96.88 167 GLN A O 1
ATOM 1258 N N . ASN A 1 168 ? 21.402 17.355 2.104 1.00 95.69 168 ASN A N 1
ATOM 1259 C CA . ASN A 1 168 ? 21.011 18.563 1.374 1.00 95.69 168 ASN A CA 1
ATOM 1260 C C . ASN A 1 168 ? 19.625 19.130 1.775 1.00 95.69 168 ASN A C 1
ATOM 1262 O O . ASN A 1 168 ? 19.152 20.083 1.157 1.00 95.69 168 ASN A O 1
ATOM 1266 N N . GLY A 1 169 ? 18.951 18.532 2.764 1.00 96.06 169 GLY A N 1
ATOM 1267 C CA . GLY A 1 169 ? 17.643 18.948 3.275 1.00 96.06 169 GLY A CA 1
ATOM 1268 C C . GLY A 1 169 ? 16.440 18.510 2.433 1.00 96.06 169 GLY A C 1
ATOM 1269 O O . GLY A 1 169 ? 15.300 18.752 2.834 1.00 96.06 169 GLY A O 1
ATOM 1270 N N . LYS A 1 170 ? 16.643 17.856 1.283 1.00 97.50 170 LYS A N 1
ATOM 1271 C CA . LYS A 1 170 ? 15.544 17.310 0.472 1.00 97.50 170 LYS A CA 1
ATOM 1272 C C . LYS A 1 170 ? 14.934 16.072 1.134 1.00 97.50 170 LYS A C 1
ATOM 1274 O O . LYS A 1 170 ? 15.644 15.342 1.831 1.00 97.50 170 LYS A O 1
ATOM 1279 N N . PRO A 1 171 ? 13.635 15.797 0.910 1.00 97.31 171 PRO A N 1
ATOM 1280 C CA . PRO A 1 171 ? 13.002 14.595 1.437 1.00 97.31 171 PRO A CA 1
ATOM 1281 C C . PRO A 1 171 ? 13.701 13.347 0.892 1.00 97.31 171 PRO A C 1
ATOM 1283 O O . PRO A 1 171 ? 14.000 13.267 -0.294 1.00 97.31 171 PRO A O 1
ATOM 1286 N N . MET A 1 172 ? 13.945 12.381 1.770 1.00 98.31 172 MET A N 1
ATOM 1287 C CA . MET A 1 172 ? 14.482 11.056 1.457 1.00 98.31 172 MET A CA 1
ATOM 1288 C C . MET A 1 172 ? 13.388 9.998 1.545 1.00 98.31 172 MET A C 1
ATOM 1290 O O . MET A 1 172 ? 13.268 9.149 0.663 1.00 98.31 172 MET A O 1
ATOM 1294 N N . ALA A 1 173 ? 12.571 10.049 2.594 1.00 97.94 173 ALA A N 1
ATOM 1295 C CA . ALA A 1 173 ? 11.450 9.143 2.778 1.00 97.94 173 ALA A CA 1
ATOM 1296 C C . ALA A 1 173 ? 10.399 9.749 3.705 1.00 97.94 173 ALA A C 1
ATOM 1298 O O . ALA A 1 173 ? 10.718 10.567 4.567 1.00 97.94 173 ALA A O 1
ATOM 1299 N N . GLU A 1 174 ? 9.152 9.320 3.570 1.00 95.69 174 GLU A N 1
ATOM 1300 C CA . GLU A 1 174 ? 8.118 9.603 4.557 1.00 95.69 174 GLU A CA 1
ATOM 1301 C C . GLU A 1 174 ? 7.078 8.487 4.600 1.00 95.69 174 GLU A C 1
ATOM 1303 O O . GLU A 1 174 ? 6.840 7.802 3.602 1.00 95.69 174 GLU A O 1
ATOM 1308 N N . GLY A 1 175 ? 6.444 8.341 5.757 1.00 92.06 175 GLY A N 1
ATOM 1309 C CA . GLY A 1 175 ? 5.373 7.382 5.986 1.00 92.06 175 GLY A CA 1
ATOM 1310 C C . GLY A 1 175 ? 4.976 7.334 7.457 1.00 92.06 175 GLY A C 1
ATOM 1311 O O . GLY A 1 175 ? 5.427 8.161 8.257 1.00 92.06 175 GLY A O 1
ATOM 1312 N N . LEU A 1 176 ? 4.109 6.386 7.813 1.00 89.06 176 LEU A N 1
ATOM 1313 C CA . LEU A 1 176 ? 3.704 6.174 9.201 1.00 89.06 176 LEU A CA 1
ATOM 1314 C C . LEU A 1 176 ? 4.557 5.082 9.851 1.00 89.06 176 LEU A C 1
ATOM 1316 O O . LEU A 1 176 ? 4.930 4.103 9.200 1.00 89.06 176 LEU A O 1
ATOM 1320 N N . HIS A 1 177 ? 4.808 5.242 11.149 1.00 88.50 177 HIS A N 1
ATOM 1321 C CA . HIS A 1 177 ? 5.277 4.179 12.025 1.00 88.50 177 HIS A CA 1
ATOM 1322 C C . HIS A 1 177 ? 4.206 3.786 13.035 1.00 88.50 177 HIS A C 1
ATOM 1324 O O . HIS A 1 177 ? 3.503 4.632 13.594 1.00 88.50 177 HIS A O 1
ATOM 1330 N N . ARG A 1 178 ? 4.137 2.488 13.316 1.00 84.12 178 ARG A N 1
ATOM 1331 C CA . ARG A 1 178 ? 3.310 1.902 14.367 1.00 84.12 178 ARG A CA 1
ATOM 1332 C C . ARG A 1 178 ? 4.135 0.864 15.116 1.00 84.12 178 ARG A C 1
ATOM 1334 O O . ARG A 1 178 ? 4.582 -0.109 14.520 1.00 84.12 178 ARG A O 1
ATOM 1341 N N . GLY A 1 179 ? 4.349 1.085 16.415 1.00 84.12 179 GLY A N 1
ATOM 1342 C CA . GLY A 1 179 ? 5.180 0.195 17.234 1.00 84.12 179 GLY A CA 1
ATOM 1343 C C . GLY A 1 179 ? 6.617 0.083 16.717 1.00 84.12 179 GLY A C 1
ATOM 1344 O O . GLY A 1 179 ? 7.182 -1.003 16.722 1.00 84.12 179 GLY A O 1
ATOM 1345 N N . GLY A 1 180 ? 7.178 1.180 16.195 1.00 88.31 180 GLY A N 1
ATOM 1346 C CA . GLY A 1 180 ? 8.529 1.208 15.629 1.00 88.31 180 GLY A CA 1
ATOM 1347 C C . GLY A 1 180 ? 8.648 0.689 14.192 1.00 88.31 180 GLY A C 1
ATOM 1348 O O . GLY A 1 180 ? 9.711 0.827 13.597 1.00 88.31 180 GLY A O 1
ATOM 1349 N N . LEU A 1 181 ? 7.578 0.144 13.603 1.00 90.06 181 LEU A N 1
ATOM 1350 C CA . LEU A 1 181 ? 7.595 -0.466 12.270 1.00 90.06 181 LEU A CA 1
ATOM 1351 C C . LEU A 1 181 ? 6.832 0.370 11.241 1.00 90.06 181 LEU A C 1
ATOM 1353 O O . LEU A 1 181 ? 5.861 1.045 11.575 1.00 90.06 181 LEU A O 1
ATOM 1357 N N . GLN A 1 182 ? 7.258 0.302 9.977 1.00 90.12 182 GLN A N 1
ATOM 1358 C CA . GLN A 1 182 ? 6.613 1.006 8.864 1.00 90.12 182 GLN A CA 1
ATOM 1359 C C . GLN A 1 182 ? 5.169 0.520 8.670 1.00 90.12 182 GLN A C 1
ATOM 1361 O O . GLN A 1 182 ? 4.903 -0.683 8.678 1.00 90.12 182 GLN A O 1
ATOM 1366 N N . PHE A 1 183 ? 4.247 1.455 8.462 1.00 87.62 183 PHE A N 1
ATOM 1367 C CA . PHE A 1 183 ? 2.827 1.190 8.258 1.00 87.62 183 PHE A CA 1
ATOM 1368 C C . PHE A 1 183 ? 2.220 2.157 7.228 1.00 87.62 183 PHE A C 1
ATOM 1370 O O . PHE A 1 183 ? 2.659 3.304 7.106 1.00 87.62 183 PHE A O 1
ATOM 1377 N N . GLY A 1 184 ? 1.201 1.708 6.494 1.00 86.25 184 GLY A N 1
ATOM 1378 C CA . GLY A 1 184 ? 0.497 2.508 5.491 1.00 86.25 184 GLY A CA 1
ATOM 1379 C C . GLY A 1 184 ? 1.369 2.859 4.283 1.00 86.25 184 GLY A C 1
ATOM 1380 O O . GLY A 1 184 ? 2.369 2.198 4.013 1.00 86.25 184 GLY A O 1
ATOM 1381 N N . LEU A 1 185 ? 0.994 3.893 3.529 1.00 88.56 185 LEU A N 1
ATOM 1382 C CA . LEU A 1 185 ? 1.766 4.340 2.370 1.00 88.56 185 LEU A CA 1
ATOM 1383 C C . LEU A 1 185 ? 3.100 4.954 2.803 1.00 88.56 185 LEU A C 1
ATOM 1385 O O . LEU A 1 185 ? 3.181 5.796 3.704 1.00 88.56 185 LEU A O 1
ATOM 1389 N N . TRP A 1 186 ? 4.135 4.563 2.078 1.00 92.94 186 TRP A N 1
ATOM 1390 C CA . TRP A 1 186 ? 5.462 5.131 2.150 1.00 92.94 186 TRP A CA 1
ATOM 1391 C C . TRP A 1 186 ? 5.885 5.651 0.794 1.00 92.94 186 TRP A C 1
ATOM 1393 O O . TRP A 1 186 ? 5.619 5.035 -0.238 1.00 92.94 186 TRP A O 1
ATOM 1403 N N . LYS A 1 187 ? 6.593 6.774 0.825 1.00 96.06 187 LYS A N 1
ATOM 1404 C CA . LYS A 1 187 ? 7.211 7.394 -0.343 1.00 96.06 187 LYS A CA 1
ATOM 1405 C C . LYS A 1 187 ? 8.691 7.548 -0.090 1.00 96.06 187 LYS A C 1
ATOM 1407 O O . LYS A 1 187 ? 9.098 7.888 1.023 1.00 96.06 187 LYS A O 1
ATOM 1412 N N . ARG A 1 188 ? 9.497 7.282 -1.110 1.00 97.88 188 ARG A N 1
ATOM 1413 C CA . ARG A 1 188 ? 10.952 7.435 -1.056 1.00 97.88 188 ARG A CA 1
ATOM 1414 C C . ARG A 1 188 ? 11.411 8.222 -2.264 1.00 97.88 188 ARG A C 1
ATOM 1416 O O . ARG A 1 188 ? 10.940 7.992 -3.373 1.00 97.88 188 ARG A O 1
ATOM 1423 N N . TRP A 1 189 ? 12.344 9.130 -2.045 1.00 98.31 189 TRP A N 1
ATOM 1424 C CA . TRP A 1 189 ? 12.884 10.026 -3.059 1.00 98.31 189 TRP A CA 1
ATOM 1425 C C . TRP A 1 189 ? 14.372 9.769 -3.257 1.00 98.31 189 TRP A C 1
ATOM 1427 O O . TRP A 1 189 ? 15.035 9.141 -2.429 1.00 98.31 189 TRP A O 1
ATOM 1437 N N . ARG A 1 190 ? 14.892 10.235 -4.387 1.00 97.38 190 ARG A N 1
ATOM 1438 C CA . ARG A 1 190 ? 16.324 10.315 -4.671 1.00 97.38 190 ARG A CA 1
ATOM 1439 C C . ARG A 1 190 ? 16.855 11.671 -4.213 1.00 97.38 190 ARG A C 1
ATOM 1441 O O . ARG A 1 190 ? 16.094 12.604 -3.972 1.00 97.38 190 ARG A O 1
ATOM 1448 N N . GLU A 1 191 ? 18.174 11.795 -4.135 1.00 96.44 191 GLU A N 1
ATOM 1449 C CA . GLU A 1 191 ? 18.833 13.021 -3.673 1.00 96.44 191 GLU A CA 1
ATOM 1450 C C . GLU A 1 191 ? 18.605 14.226 -4.607 1.00 96.44 191 GLU A C 1
ATOM 1452 O O . GLU A 1 191 ? 18.650 15.382 -4.181 1.00 96.44 191 GLU A O 1
ATOM 1457 N N . ASP A 1 192 ? 18.284 13.982 -5.880 1.00 95.44 192 ASP A N 1
ATOM 1458 C CA . ASP A 1 192 ? 17.861 15.028 -6.815 1.00 95.44 192 ASP A CA 1
ATOM 1459 C C . ASP A 1 192 ? 16.438 15.556 -6.525 1.00 95.44 192 ASP A C 1
ATOM 1461 O O . ASP A 1 192 ? 16.106 16.664 -6.953 1.00 95.44 192 ASP A O 1
ATOM 1465 N N . GLY A 1 193 ? 15.654 14.860 -5.696 1.00 96.56 193 GLY A N 1
ATOM 1466 C CA . GLY A 1 193 ? 14.267 15.169 -5.345 1.00 96.56 193 GLY A CA 1
ATOM 1467 C C . GLY A 1 193 ? 13.227 14.415 -6.181 1.00 96.56 193 GLY A C 1
ATOM 1468 O O . GLY A 1 193 ? 12.032 14.555 -5.921 1.00 96.56 193 GLY A O 1
ATOM 1469 N N . SER A 1 194 ? 13.645 13.610 -7.161 1.00 96.25 194 SER A N 1
ATOM 1470 C CA . SER A 1 194 ? 12.739 12.753 -7.929 1.00 96.25 194 SER A CA 1
ATOM 1471 C C . SER A 1 194 ? 12.178 11.631 -7.052 1.00 96.25 194 SER A C 1
ATOM 1473 O O . SER A 1 194 ? 12.864 11.088 -6.179 1.00 96.25 194 SER A O 1
ATOM 1475 N N . LEU A 1 195 ? 10.901 11.292 -7.250 1.00 97.19 195 LEU A N 1
ATOM 1476 C CA . LEU A 1 195 ? 10.278 10.170 -6.550 1.00 97.19 195 LEU A CA 1
ATOM 1477 C C . LEU A 1 195 ? 10.954 8.881 -7.022 1.00 97.19 195 LEU A C 1
ATOM 1479 O O . LEU A 1 195 ? 11.071 8.636 -8.217 1.00 97.19 195 LEU A O 1
ATOM 1483 N N . ARG A 1 196 ? 11.437 8.074 -6.082 1.00 97.62 196 ARG A N 1
ATOM 1484 C CA . ARG A 1 196 ? 12.099 6.801 -6.368 1.00 97.62 196 ARG A CA 1
ATOM 1485 C C . ARG A 1 196 ? 11.085 5.678 -6.435 1.00 97.62 196 ARG A C 1
ATOM 1487 O O . ARG A 1 196 ? 11.129 4.872 -7.357 1.00 97.62 196 ARG A O 1
ATOM 1494 N N . ASP A 1 197 ? 10.213 5.614 -5.437 1.00 96.31 197 ASP A N 1
ATOM 1495 C CA . ASP A 1 197 ? 9.214 4.568 -5.309 1.00 96.31 197 ASP A CA 1
ATOM 1496 C C . ASP A 1 197 ? 8.160 4.925 -4.251 1.00 96.31 197 ASP A C 1
ATOM 1498 O O . ASP A 1 197 ? 8.404 5.748 -3.359 1.00 96.31 197 ASP A O 1
ATOM 1502 N N . GLU A 1 198 ? 6.997 4.291 -4.358 1.00 95.12 198 GLU A N 1
ATOM 1503 C CA . GLU A 1 198 ? 5.941 4.352 -3.356 1.00 95.12 198 GLU A CA 1
ATOM 1504 C C . GLU A 1 198 ? 5.153 3.041 -3.266 1.00 95.12 198 GLU A C 1
ATOM 1506 O O . GLU A 1 198 ? 5.020 2.291 -4.238 1.00 95.12 198 GLU A O 1
ATOM 1511 N N . GLY A 1 199 ? 4.611 2.771 -2.083 1.00 90.81 199 GLY A N 1
ATOM 1512 C CA . GLY A 1 199 ? 3.753 1.619 -1.831 1.00 90.81 199 GLY A CA 1
ATOM 1513 C C . GLY A 1 199 ? 3.451 1.449 -0.350 1.00 90.81 199 GLY A C 1
ATOM 1514 O O . GLY A 1 199 ? 3.861 2.268 0.474 1.00 90.81 199 GLY A O 1
ATOM 1515 N N . HIS A 1 200 ? 2.688 0.416 -0.004 1.00 87.75 200 HIS A N 1
ATOM 1516 C CA . HIS A 1 200 ? 2.193 0.253 1.359 1.00 87.75 200 HIS A CA 1
ATOM 1517 C C . HIS A 1 200 ? 3.091 -0.667 2.175 1.00 87.75 200 HIS A C 1
ATOM 1519 O O . HIS A 1 200 ? 3.690 -1.607 1.654 1.00 87.75 200 HIS A O 1
ATOM 1525 N N . TYR A 1 201 ? 3.161 -0.391 3.468 1.00 87.44 201 TYR A N 1
ATOM 1526 C CA . TYR A 1 201 ? 3.758 -1.253 4.466 1.00 87.44 201 TYR A CA 1
ATOM 1527 C C . TYR A 1 201 ? 2.704 -1.725 5.460 1.00 87.44 201 TYR A C 1
ATOM 1529 O O . TYR A 1 201 ? 1.803 -0.972 5.836 1.00 87.44 201 TYR A O 1
ATOM 1537 N N . ASN A 1 202 ? 2.863 -2.951 5.933 1.00 85.06 202 ASN A N 1
ATOM 1538 C CA . ASN A 1 202 ? 2.221 -3.440 7.139 1.00 85.06 202 ASN A CA 1
ATOM 1539 C C . ASN A 1 202 ? 3.301 -4.081 8.012 1.00 85.06 202 ASN A C 1
ATOM 1541 O O . ASN A 1 202 ? 4.077 -4.899 7.530 1.00 85.06 202 ASN A O 1
ATOM 1545 N N . GLU A 1 203 ? 3.427 -3.607 9.252 1.00 84.62 203 GLU A N 1
ATOM 1546 C CA . GLU A 1 203 ? 4.406 -4.106 10.231 1.00 84.62 203 GLU A CA 1
ATOM 1547 C C . GLU A 1 203 ? 5.842 -4.235 9.676 1.00 84.62 203 GLU A C 1
ATOM 1549 O O . GLU A 1 203 ? 6.545 -5.220 9.891 1.00 84.62 203 GLU A O 1
ATOM 1554 N N . GLY A 1 204 ? 6.297 -3.227 8.925 1.00 87.44 204 GLY A N 1
ATOM 1555 C CA . GLY A 1 204 ? 7.640 -3.208 8.332 1.00 87.44 204 GLY A CA 1
ATOM 1556 C C . GLY A 1 204 ? 7.797 -4.038 7.051 1.00 87.44 204 GLY A C 1
ATOM 1557 O O . GLY A 1 204 ? 8.862 -4.003 6.433 1.00 87.44 204 GLY A O 1
ATOM 1558 N N . CYS A 1 205 ? 6.752 -4.732 6.597 1.00 86.62 205 CYS A N 1
ATOM 1559 C CA . CYS A 1 205 ? 6.738 -5.504 5.355 1.00 86.62 205 CYS A CA 1
ATOM 1560 C C . CYS A 1 205 ? 6.058 -4.728 4.229 1.00 86.62 205 CYS A C 1
ATOM 1562 O O . CYS A 1 205 ? 4.970 -4.194 4.429 1.00 86.62 205 CYS A O 1
ATOM 1564 N N . ARG A 1 206 ? 6.641 -4.711 3.024 1.00 87.94 206 ARG A N 1
ATOM 1565 C CA . ARG A 1 206 ? 5.930 -4.199 1.842 1.00 87.94 206 ARG A CA 1
ATOM 1566 C C . ARG A 1 206 ? 4.688 -5.041 1.565 1.00 87.94 206 ARG A C 1
ATOM 1568 O O . ARG A 1 206 ? 4.757 -6.269 1.563 1.00 87.94 206 ARG A O 1
ATOM 1575 N N . LEU A 1 207 ? 3.583 -4.375 1.270 1.00 84.94 207 LEU A N 1
ATOM 1576 C CA . LEU A 1 207 ? 2.280 -4.981 1.061 1.00 84.94 207 LEU A CA 1
ATOM 1577 C C . LEU A 1 207 ? 1.582 -4.333 -0.132 1.00 84.94 207 LEU A C 1
ATOM 1579 O O . LEU A 1 207 ? 1.516 -3.110 -0.249 1.00 84.94 207 LEU A O 1
ATOM 1583 N N . GLY A 1 208 ? 0.995 -5.170 -0.982 1.00 81.69 208 GLY A N 1
ATOM 1584 C CA . GLY A 1 208 ? 0.099 -4.704 -2.029 1.00 81.69 208 GLY A CA 1
ATOM 1585 C C . GLY A 1 208 ? 0.834 -4.095 -3.229 1.00 81.69 208 GLY A C 1
ATOM 1586 O O . GLY A 1 208 ? 1.973 -4.491 -3.505 1.00 81.69 208 GLY A O 1
ATOM 1587 N N . PRO A 1 209 ? 0.187 -3.176 -3.968 1.00 83.88 209 PRO A N 1
ATOM 1588 C CA . PRO A 1 209 ? 0.750 -2.568 -5.157 1.00 83.88 209 PRO A CA 1
ATOM 1589 C C . PRO A 1 209 ? 1.917 -1.652 -4.797 1.00 83.88 209 PRO A C 1
ATOM 1591 O O . PRO A 1 209 ? 1.914 -0.944 -3.783 1.00 83.88 209 PRO A O 1
ATOM 1594 N N . TRP A 1 210 ? 2.904 -1.658 -5.677 1.00 88.00 210 TRP A N 1
ATOM 1595 C CA . TRP A 1 210 ? 4.135 -0.913 -5.535 1.00 88.00 210 TRP A CA 1
ATOM 1596 C C . TRP A 1 210 ? 4.541 -0.324 -6.869 1.00 88.00 210 TRP A C 1
ATOM 1598 O O . TRP A 1 210 ? 4.486 -1.014 -7.887 1.00 88.00 210 TRP A O 1
ATOM 1608 N N . HIS A 1 211 ? 4.997 0.921 -6.836 1.00 91.38 211 HIS A N 1
ATOM 1609 C CA . HIS A 1 211 ? 5.469 1.637 -8.009 1.00 91.38 211 HIS A CA 1
ATOM 1610 C C . HIS A 1 211 ? 6.904 2.091 -7.768 1.00 91.38 211 HIS A C 1
ATOM 1612 O O . HIS A 1 211 ? 7.233 2.646 -6.722 1.00 91.38 211 HIS A O 1
ATOM 1618 N N . GLU A 1 212 ? 7.767 1.834 -8.736 1.00 94.75 212 GLU A N 1
ATOM 1619 C CA . GLU A 1 212 ? 9.142 2.315 -8.801 1.00 94.75 212 GLU A CA 1
ATOM 1620 C C . GLU A 1 212 ? 9.237 3.249 -10.012 1.00 94.75 212 GLU A C 1
ATOM 1622 O O . GLU A 1 212 ? 8.625 2.979 -11.046 1.00 94.75 212 GLU A O 1
ATOM 1627 N N . TYR A 1 213 ? 10.001 4.335 -9.907 1.00 93.50 213 TYR A N 1
ATOM 1628 C CA . TYR A 1 213 ? 10.078 5.372 -10.938 1.00 93.50 213 TYR A CA 1
ATOM 1629 C C . TYR A 1 213 ? 11.519 5.666 -11.358 1.00 93.50 213 TYR A C 1
ATOM 1631 O O . TYR A 1 213 ? 12.471 5.629 -10.563 1.00 93.50 213 TYR A O 1
ATOM 1639 N N . HIS A 1 214 ? 11.668 6.012 -12.632 1.00 96.25 214 HIS A N 1
ATOM 1640 C CA . HIS A 1 214 ? 12.865 6.636 -13.186 1.00 96.25 214 HIS A CA 1
ATOM 1641 C C . HIS A 1 214 ? 13.008 8.068 -12.659 1.00 96.25 214 HIS A C 1
ATOM 1643 O O . HIS A 1 214 ? 12.037 8.683 -12.224 1.00 96.25 214 HIS A O 1
ATOM 1649 N N . ALA A 1 215 ? 14.214 8.640 -12.735 1.00 96.00 215 ALA A N 1
ATOM 1650 C CA . ALA A 1 215 ? 14.458 10.019 -12.285 1.00 96.00 215 ALA A CA 1
ATOM 1651 C C . ALA A 1 215 ? 13.613 11.062 -13.050 1.00 96.00 215 ALA A C 1
ATOM 1653 O O . ALA A 1 215 ? 13.296 12.124 -12.522 1.00 96.00 215 ALA A O 1
ATOM 1654 N N . ASN A 1 216 ? 13.192 10.738 -14.278 1.00 94.81 216 ASN A N 1
ATOM 1655 C CA . ASN A 1 216 ? 12.289 11.563 -15.084 1.00 94.81 216 ASN A CA 1
ATOM 1656 C C . ASN A 1 216 ? 10.798 11.428 -14.697 1.00 94.81 216 ASN A C 1
ATOM 1658 O O . ASN A 1 216 ? 9.945 12.034 -15.344 1.00 94.81 216 ASN A O 1
ATOM 1662 N N . GLY A 1 217 ? 10.475 10.631 -13.673 1.00 94.75 217 GLY A N 1
ATOM 1663 C CA . GLY A 1 217 ? 9.119 10.422 -13.164 1.00 94.75 217 GLY A CA 1
ATOM 1664 C C . GLY A 1 217 ? 8.290 9.377 -13.914 1.00 94.75 217 GLY A C 1
ATOM 1665 O O . GLY A 1 217 ? 7.162 9.107 -13.504 1.00 94.75 217 GLY A O 1
ATOM 1666 N N . ARG A 1 218 ? 8.808 8.766 -14.989 1.00 94.19 218 ARG A N 1
ATOM 1667 C CA . ARG A 1 218 ? 8.140 7.634 -15.653 1.00 94.19 218 ARG A CA 1
ATOM 1668 C C . ARG A 1 218 ? 8.251 6.375 -14.799 1.00 94.19 218 ARG A C 1
ATOM 1670 O O . ARG A 1 218 ? 9.234 6.191 -14.082 1.00 94.19 218 ARG A O 1
ATOM 1677 N N . THR A 1 219 ? 7.253 5.501 -14.894 1.00 92.75 219 THR A N 1
ATOM 1678 C CA . THR A 1 219 ? 7.267 4.201 -14.217 1.00 92.75 219 THR A CA 1
ATOM 1679 C C . THR A 1 219 ? 8.478 3.397 -14.677 1.00 92.75 219 THR A C 1
ATOM 1681 O O . THR A 1 219 ? 8.725 3.272 -15.869 1.00 92.75 219 THR A O 1
ATOM 1684 N N . LEU A 1 220 ? 9.237 2.877 -13.722 1.00 93.50 220 LEU A N 1
ATOM 1685 C CA . LEU A 1 220 ? 10.351 1.954 -13.922 1.00 93.50 220 LEU A CA 1
ATOM 1686 C C . LEU A 1 220 ? 9.874 0.520 -13.742 1.00 93.50 220 LEU A C 1
ATOM 1688 O O . LEU A 1 220 ? 10.176 -0.352 -14.556 1.00 93.50 220 LEU A O 1
ATOM 1692 N N . ALA A 1 221 ? 9.109 0.282 -12.683 1.00 92.44 221 ALA A N 1
ATOM 1693 C CA . ALA A 1 221 ? 8.487 -0.999 -12.427 1.00 92.44 221 ALA A CA 1
ATOM 1694 C C . ALA A 1 221 ? 7.205 -0.814 -11.631 1.00 92.44 221 ALA A C 1
ATOM 1696 O O . ALA A 1 221 ? 7.092 0.096 -10.811 1.00 92.44 221 ALA A O 1
ATOM 1697 N N . GLU A 1 222 ? 6.271 -1.727 -11.825 1.00 89.19 222 GLU A N 1
ATOM 1698 C CA . GLU A 1 222 ? 5.111 -1.849 -10.962 1.00 89.19 222 GLU A CA 1
ATOM 1699 C C . GLU A 1 222 ? 4.784 -3.319 -10.750 1.00 89.19 222 GLU A C 1
ATOM 1701 O O . GLU A 1 222 ? 5.073 -4.182 -11.588 1.00 89.19 222 GLU A O 1
ATOM 1706 N N . GLY A 1 223 ? 4.188 -3.607 -9.606 1.00 83.25 223 GLY A N 1
ATOM 1707 C CA . GLY A 1 223 ? 3.750 -4.946 -9.273 1.00 83.25 223 GLY A CA 1
ATOM 1708 C C . GLY A 1 223 ? 3.337 -5.033 -7.822 1.00 83.25 223 GLY A C 1
ATOM 1709 O O . GLY A 1 223 ? 3.006 -4.031 -7.194 1.00 83.25 223 GLY A O 1
ATOM 1710 N N . TRP A 1 224 ? 3.336 -6.252 -7.298 1.00 81.88 224 TRP A N 1
ATOM 1711 C CA . TRP A 1 224 ? 2.822 -6.537 -5.966 1.00 81.88 224 TRP A CA 1
ATOM 1712 C C . TRP A 1 224 ? 3.903 -7.094 -5.041 1.00 81.88 224 TRP A C 1
ATOM 1714 O O . TRP A 1 224 ? 4.766 -7.862 -5.477 1.00 81.88 224 TRP A O 1
ATOM 1724 N N . TYR A 1 225 ? 3.841 -6.731 -3.760 1.00 81.25 225 TYR A N 1
ATOM 1725 C CA . TYR A 1 225 ? 4.634 -7.340 -2.690 1.00 81.25 225 TYR A CA 1
ATOM 1726 C C . TYR A 1 225 ? 3.771 -8.145 -1.721 1.00 81.25 225 TYR A C 1
ATOM 1728 O O . TYR A 1 225 ? 2.595 -7.843 -1.492 1.00 81.25 225 TYR A O 1
ATOM 1736 N N . LEU A 1 226 ? 4.406 -9.161 -1.135 1.00 68.38 226 LEU A N 1
ATOM 1737 C CA . LEU A 1 226 ? 3.843 -10.003 -0.089 1.00 68.38 226 LEU A CA 1
ATOM 1738 C C . LEU A 1 226 ? 4.359 -9.617 1.280 1.00 68.38 226 LEU A C 1
ATOM 1740 O O . LEU A 1 226 ? 5.567 -9.606 1.519 1.00 68.38 226 LEU A O 1
ATOM 1744 N N . GLU A 1 227 ? 3.415 -9.468 2.199 1.00 66.88 227 GLU A N 1
ATOM 1745 C CA . GLU A 1 227 ? 3.693 -9.589 3.615 1.00 66.88 227 GLU A CA 1
ATOM 1746 C C . GLU A 1 227 ? 3.891 -11.073 3.955 1.00 66.88 227 GLU A C 1
ATOM 1748 O O . GLU A 1 227 ? 3.011 -11.902 3.715 1.00 66.88 227 GLU A O 1
ATOM 1753 N N . ARG A 1 228 ? 5.076 -11.420 4.467 1.00 63.62 228 ARG A N 1
ATOM 1754 C CA . ARG A 1 228 ? 5.396 -12.782 4.924 1.00 63.62 228 ARG A CA 1
ATOM 1755 C C . ARG A 1 228 ? 6.125 -12.761 6.259 1.00 63.62 228 ARG A C 1
ATOM 1757 O O . ARG A 1 228 ? 5.719 -13.441 7.192 1.00 63.62 228 ARG A O 1
ATOM 1764 N N . SER A 1 229 ? 7.199 -11.987 6.334 1.00 56.62 229 SER A N 1
ATOM 1765 C CA . SER A 1 229 ? 7.973 -11.745 7.546 1.00 56.62 229 SER A CA 1
ATOM 1766 C C . SER A 1 229 ? 8.738 -10.433 7.390 1.00 56.62 229 SER A C 1
ATOM 1768 O O . SER A 1 229 ? 9.030 -10.021 6.261 1.00 56.62 229 SER A O 1
ATOM 1770 N N . ALA A 1 230 ? 9.048 -9.774 8.508 1.00 51.31 230 ALA A N 1
ATOM 1771 C CA . ALA A 1 230 ? 9.776 -8.511 8.508 1.00 51.31 230 ALA A CA 1
ATOM 1772 C C . ALA A 1 230 ? 11.088 -8.651 7.718 1.00 51.31 230 ALA A C 1
ATOM 1774 O O . ALA A 1 230 ? 11.952 -9.452 8.062 1.00 51.31 230 ALA A O 1
ATOM 1775 N N . GLY A 1 231 ? 11.220 -7.868 6.644 1.00 55.09 231 GLY A N 1
ATOM 1776 C CA . GLY A 1 231 ? 12.420 -7.825 5.801 1.00 55.09 231 GLY A CA 1
ATOM 1777 C C . GLY A 1 231 ? 12.359 -8.628 4.500 1.00 55.09 231 GLY A C 1
ATOM 1778 O O . GLY A 1 231 ? 13.153 -8.344 3.603 1.00 55.09 231 GLY A O 1
ATOM 1779 N N . ASP A 1 232 ? 11.396 -9.539 4.331 1.00 63.66 232 ASP A N 1
ATOM 1780 C CA . ASP A 1 232 ? 11.383 -10.451 3.180 1.00 63.66 232 ASP A CA 1
ATOM 1781 C C . ASP A 1 232 ? 11.089 -9.738 1.844 1.00 63.66 232 ASP A C 1
ATOM 1783 O O . ASP A 1 232 ? 11.607 -10.160 0.816 1.00 63.66 232 ASP A O 1
ATOM 1787 N N . ASN A 1 233 ? 10.333 -8.624 1.835 1.00 74.00 233 ASN A N 1
ATOM 1788 C CA . ASN A 1 233 ? 10.085 -7.756 0.662 1.00 74.00 233 ASN A CA 1
ATOM 1789 C C . ASN A 1 233 ? 9.958 -8.534 -0.667 1.00 74.00 233 ASN A C 1
ATOM 1791 O O . ASN A 1 233 ? 10.559 -8.171 -1.681 1.00 74.00 233 ASN A O 1
ATOM 1795 N N . LEU A 1 234 ? 9.200 -9.636 -0.660 1.00 78.25 234 LEU A N 1
ATOM 1796 C CA . LEU A 1 234 ? 9.163 -10.573 -1.779 1.00 78.25 234 LEU A CA 1
ATOM 1797 C C . LEU A 1 234 ? 8.135 -10.123 -2.808 1.00 78.25 234 LEU A C 1
ATOM 1799 O O . LEU A 1 234 ? 6.948 -9.983 -2.505 1.00 78.25 234 LEU A O 1
ATOM 1803 N N . ARG A 1 235 ? 8.594 -9.948 -4.047 1.00 79.50 235 ARG A N 1
ATOM 1804 C CA . ARG A 1 235 ? 7.722 -9.700 -5.197 1.00 79.50 235 ARG A CA 1
ATOM 1805 C C . ARG A 1 235 ? 6.751 -10.866 -5.396 1.00 79.50 235 ARG A C 1
ATOM 1807 O O . ARG A 1 235 ? 7.117 -12.037 -5.239 1.00 79.50 235 ARG A O 1
ATOM 1814 N N . CYS A 1 236 ? 5.529 -10.549 -5.793 1.00 71.06 236 CYS A N 1
ATOM 1815 C CA . CYS A 1 236 ? 4.509 -11.504 -6.201 1.00 71.06 236 CYS A CA 1
ATOM 1816 C C . CYS A 1 236 ? 3.625 -10.971 -7.317 1.00 71.06 236 CYS A C 1
ATOM 1818 O O . CYS A 1 236 ? 3.596 -9.770 -7.578 1.00 71.06 236 CYS A O 1
ATOM 1820 N N . GLY A 1 237 ? 2.840 -11.877 -7.897 1.00 73.06 237 GLY A N 1
ATOM 1821 C CA . GLY A 1 237 ? 1.891 -11.539 -8.943 1.00 73.06 237 GLY A CA 1
ATOM 1822 C C . GLY A 1 237 ? 2.610 -11.026 -10.181 1.00 73.06 237 GLY A C 1
ATOM 1823 O O . GLY A 1 237 ? 3.826 -11.183 -10.322 1.00 73.06 237 GLY A O 1
ATOM 1824 N N . THR A 1 238 ? 1.852 -10.429 -11.088 1.00 79.25 238 THR A N 1
ATOM 1825 C CA . THR A 1 238 ? 2.418 -9.831 -12.292 1.00 79.25 238 THR A CA 1
ATOM 1826 C C . THR A 1 238 ? 3.228 -8.596 -11.927 1.00 79.25 238 THR A C 1
ATOM 1828 O O . THR A 1 238 ? 2.748 -7.704 -11.227 1.00 79.25 238 THR A O 1
ATOM 1831 N N . TRP A 1 239 ? 4.457 -8.565 -12.420 1.00 84.00 239 TRP A N 1
ATOM 1832 C CA . TRP A 1 239 ? 5.306 -7.390 -12.446 1.00 84.00 239 TRP A CA 1
ATOM 1833 C C . TRP A 1 239 ? 5.535 -6.972 -13.885 1.00 84.00 239 TRP A C 1
ATOM 1835 O O . TRP A 1 239 ? 5.738 -7.824 -14.755 1.00 84.00 239 TRP A O 1
ATOM 1845 N N . THR A 1 240 ? 5.568 -5.667 -14.099 1.00 86.88 240 THR A N 1
ATOM 1846 C CA . THR A 1 240 ? 5.875 -5.055 -15.386 1.00 86.88 240 THR A CA 1
ATOM 1847 C C . THR A 1 240 ? 6.995 -4.041 -15.190 1.00 86.88 240 THR A C 1
ATOM 1849 O O . THR A 1 240 ? 7.095 -3.401 -14.143 1.00 86.88 240 THR A O 1
ATOM 1852 N N . PHE A 1 241 ? 7.876 -3.947 -16.179 1.00 91.75 241 PHE A N 1
ATOM 1853 C CA . PHE A 1 241 ? 9.069 -3.110 -16.173 1.00 91.75 241 PHE A CA 1
ATOM 1854 C C . PHE A 1 241 ? 9.119 -2.291 -17.451 1.00 91.75 241 PHE A C 1
ATOM 1856 O O . PHE A 1 241 ? 8.840 -2.814 -18.536 1.00 91.75 241 PHE A O 1
ATOM 1863 N N . TRP A 1 242 ? 9.549 -1.043 -17.323 1.00 92.44 242 TRP A N 1
ATOM 1864 C CA . TRP A 1 242 ? 9.669 -0.102 -18.427 1.00 92.44 242 TRP A CA 1
ATOM 1865 C C . TRP A 1 242 ? 11.042 0.563 -18.441 1.00 92.44 242 TRP A C 1
ATOM 1867 O O . TRP A 1 242 ? 11.677 0.748 -17.398 1.00 92.44 242 TRP A O 1
ATOM 1877 N N . ASP A 1 243 ? 11.494 0.936 -19.633 1.00 93.50 243 ASP A N 1
ATOM 1878 C CA . ASP A 1 243 ? 12.646 1.819 -19.800 1.00 93.50 243 ASP A CA 1
ATOM 1879 C C . ASP A 1 243 ? 12.306 3.273 -19.416 1.00 93.50 243 ASP A C 1
ATOM 1881 O O . ASP A 1 243 ? 11.172 3.613 -19.066 1.00 93.50 243 ASP A O 1
ATOM 1885 N N . ASP A 1 244 ? 13.302 4.157 -19.475 1.00 93.88 244 ASP A N 1
ATOM 1886 C CA . ASP A 1 244 ? 13.118 5.576 -19.168 1.00 93.88 244 ASP A CA 1
ATOM 1887 C C . ASP A 1 244 ? 12.315 6.332 -20.245 1.00 93.88 244 ASP A C 1
ATOM 1889 O O . ASP A 1 244 ? 11.943 7.492 -20.037 1.00 93.88 244 ASP A O 1
ATOM 1893 N N . GLN A 1 245 ? 11.998 5.685 -21.370 1.00 93.62 245 GLN A N 1
ATOM 1894 C CA . GLN A 1 245 ? 11.127 6.196 -22.423 1.00 93.62 245 GLN A CA 1
ATOM 1895 C C . GLN A 1 245 ? 9.659 5.803 -22.240 1.00 93.62 245 GLN A C 1
ATOM 1897 O O . GLN A 1 245 ? 8.779 6.436 -22.829 1.00 93.62 245 GLN A O 1
ATOM 1902 N N . GLY A 1 246 ? 9.382 4.856 -21.343 1.00 91.19 246 GLY A N 1
ATOM 1903 C CA . GLY A 1 246 ? 8.054 4.308 -21.095 1.00 91.19 246 GLY A CA 1
ATOM 1904 C C . GLY A 1 246 ? 7.712 3.118 -21.992 1.00 91.19 246 GLY A C 1
ATOM 1905 O O . GLY A 1 246 ? 6.549 2.714 -22.032 1.00 91.19 246 GLY A O 1
ATOM 1906 N N . HIS A 1 247 ? 8.682 2.537 -22.700 1.00 90.81 247 HIS A N 1
ATOM 1907 C CA . HIS A 1 247 ? 8.486 1.275 -23.407 1.00 90.81 247 HIS A CA 1
ATOM 1908 C C . HIS A 1 247 ? 8.580 0.116 -22.423 1.00 90.81 247 HIS A C 1
ATOM 1910 O O . HIS A 1 247 ? 9.491 0.049 -21.598 1.00 90.81 247 HIS A O 1
ATOM 1916 N N . GLN A 1 248 ? 7.633 -0.815 -22.506 1.00 91.00 248 GLN A N 1
ATOM 1917 C CA . GLN A 1 248 ? 7.647 -2.014 -21.679 1.00 91.00 248 GLN A CA 1
ATOM 1918 C C . GLN A 1 248 ? 8.798 -2.924 -22.115 1.00 91.00 248 GLN A C 1
ATOM 1920 O O . GLN A 1 248 ? 8.816 -3.403 -23.245 1.00 91.00 248 GLN A O 1
ATOM 1925 N N . ILE A 1 249 ? 9.726 -3.194 -21.199 1.00 92.94 249 ILE A N 1
ATOM 1926 C CA . ILE A 1 249 ? 10.914 -4.025 -21.448 1.00 92.94 249 ILE A CA 1
ATOM 1927 C C . ILE A 1 249 ? 10.797 -5.419 -20.841 1.00 92.94 249 ILE A C 1
ATOM 1929 O O . ILE A 1 249 ? 11.509 -6.330 -21.260 1.00 92.94 249 ILE A O 1
ATOM 1933 N N . ALA A 1 250 ? 9.913 -5.615 -19.861 1.00 90.75 250 ALA A N 1
ATOM 1934 C CA . ALA A 1 250 ? 9.622 -6.943 -19.344 1.00 90.75 250 ALA A CA 1
ATOM 1935 C C . ALA A 1 250 ? 8.267 -7.017 -18.646 1.00 90.75 250 ALA A C 1
ATOM 1937 O O . ALA A 1 250 ? 7.829 -6.050 -18.026 1.00 90.75 250 ALA A O 1
ATOM 1938 N N . ASN A 1 251 ? 7.647 -8.193 -18.664 1.00 87.62 251 ASN A N 1
ATOM 1939 C CA . ASN A 1 251 ? 6.555 -8.523 -17.758 1.00 87.62 251 ASN A CA 1
ATOM 1940 C C . ASN A 1 251 ? 6.502 -10.023 -17.469 1.00 87.62 251 ASN A C 1
ATOM 1942 O O . ASN A 1 251 ? 6.870 -10.844 -18.310 1.00 87.62 251 ASN A O 1
ATOM 1946 N N . GLY A 1 252 ? 6.002 -10.379 -16.293 1.00 78.75 252 GLY A N 1
ATOM 1947 C CA . GLY A 1 252 ? 5.771 -11.767 -15.912 1.00 78.75 252 GLY A CA 1
ATOM 1948 C C . GLY A 1 252 ? 5.449 -11.908 -14.433 1.00 78.75 252 GLY A C 1
ATOM 1949 O O . GLY A 1 252 ? 5.428 -10.927 -13.688 1.00 78.75 252 GLY A O 1
ATOM 1950 N N . ALA A 1 253 ? 5.160 -13.131 -14.001 1.00 77.56 253 ALA A N 1
ATOM 1951 C CA . ALA A 1 253 ? 4.702 -13.382 -12.643 1.00 77.56 253 ALA A CA 1
ATOM 1952 C C . ALA A 1 253 ? 5.850 -13.718 -11.678 1.00 77.56 253 ALA A C 1
ATOM 1954 O O . ALA A 1 253 ? 6.827 -14.381 -12.039 1.00 77.56 253 ALA A O 1
ATOM 1955 N N . TYR A 1 254 ? 5.701 -13.288 -10.427 1.00 73.06 254 TYR A N 1
ATOM 1956 C CA . TYR A 1 254 ? 6.510 -13.718 -9.292 1.00 73.06 254 TYR A CA 1
ATOM 1957 C C . TYR A 1 254 ? 5.680 -14.536 -8.294 1.00 73.06 254 TYR A C 1
ATOM 1959 O O . TYR A 1 254 ? 4.523 -14.216 -8.010 1.00 73.06 254 TYR A O 1
ATOM 1967 N N . ALA A 1 255 ? 6.308 -15.534 -7.678 1.00 70.12 255 ALA A N 1
ATOM 1968 C CA . ALA A 1 255 ? 5.837 -16.187 -6.464 1.00 70.12 255 ALA A CA 1
ATOM 1969 C C . ALA A 1 255 ? 6.980 -16.234 -5.448 1.00 70.12 255 ALA A C 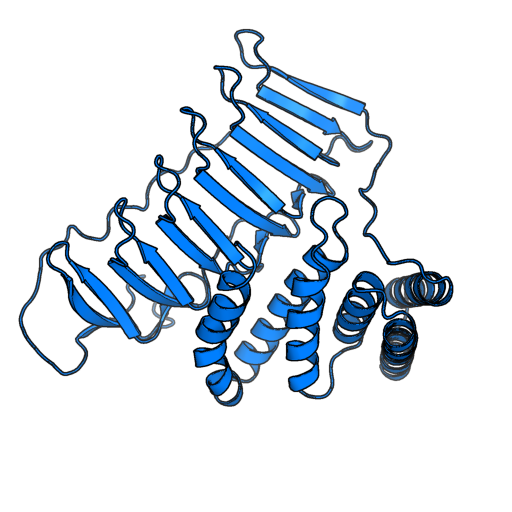1
ATOM 1971 O O . ALA A 1 255 ? 8.041 -16.792 -5.722 1.00 70.12 255 ALA A O 1
ATOM 1972 N N . ARG A 1 256 ? 6.765 -15.626 -4.273 1.00 69.19 256 ARG A N 1
ATOM 1973 C CA . ARG A 1 256 ? 7.753 -15.561 -3.178 1.00 69.19 256 ARG A CA 1
ATOM 1974 C C . ARG A 1 256 ? 9.126 -15.054 -3.654 1.00 69.19 256 ARG A C 1
ATOM 1976 O O . ARG A 1 256 ? 10.157 -15.618 -3.313 1.00 69.19 256 ARG A O 1
ATOM 1983 N N . GLY A 1 257 ? 9.134 -14.008 -4.483 1.00 74.12 257 GLY A N 1
ATOM 1984 C CA . GLY A 1 257 ? 10.350 -13.398 -5.031 1.00 74.12 257 GLY A CA 1
ATOM 1985 C C . GLY A 1 257 ? 10.978 -14.134 -6.220 1.00 74.12 257 GLY A C 1
ATOM 1986 O O . GLY A 1 257 ? 11.822 -13.556 -6.903 1.00 74.12 257 GLY A O 1
ATOM 1987 N N . ALA A 1 258 ? 10.539 -15.355 -6.540 1.00 75.00 258 ALA A N 1
ATOM 1988 C CA . ALA A 1 258 ? 11.011 -16.113 -7.697 1.00 75.00 258 ALA A CA 1
ATOM 1989 C C . ALA A 1 258 ? 10.111 -15.894 -8.922 1.00 75.00 258 ALA A C 1
ATOM 1991 O O . ALA A 1 258 ? 8.889 -15.845 -8.795 1.00 75.00 258 ALA A O 1
ATOM 1992 N N . ARG A 1 259 ? 10.706 -15.773 -10.116 1.00 76.94 259 ARG A N 1
ATOM 1993 C CA . ARG A 1 259 ? 9.952 -15.721 -11.379 1.00 76.94 259 ARG A CA 1
ATOM 1994 C C . ARG A 1 259 ? 9.244 -17.054 -11.614 1.00 76.94 259 ARG A C 1
ATOM 1996 O O . ARG A 1 259 ? 9.856 -18.107 -11.441 1.00 76.94 259 ARG A O 1
ATOM 2003 N N . ILE A 1 260 ? 7.989 -16.995 -12.037 1.00 70.62 260 ILE A N 1
ATOM 2004 C CA . ILE A 1 260 ? 7.168 -18.153 -12.390 1.00 70.62 260 ILE A CA 1
ATOM 2005 C C . ILE A 1 260 ? 6.425 -17.904 -13.702 1.00 70.62 260 ILE A C 1
ATOM 2007 O O . ILE A 1 260 ? 6.143 -16.759 -14.058 1.00 70.62 260 ILE A O 1
ATOM 2011 N N . GLY A 1 261 ? 6.085 -18.987 -14.395 1.00 75.12 261 GLY A N 1
ATOM 2012 C CA . GLY A 1 261 ? 5.309 -18.948 -15.626 1.00 75.12 261 GLY A CA 1
ATOM 2013 C C . GLY A 1 261 ? 6.042 -18.248 -16.766 1.00 75.12 261 GLY A C 1
ATOM 2014 O O . GLY A 1 261 ? 7.273 -18.223 -16.824 1.00 75.12 261 GLY A O 1
ATOM 2015 N N . GLU A 1 262 ? 5.267 -17.705 -17.696 1.00 82.06 262 GLU A N 1
ATOM 2016 C CA . GLU A 1 262 ? 5.799 -16.997 -18.853 1.00 82.06 262 GLU A CA 1
ATOM 2017 C C . GLU A 1 262 ? 6.247 -15.582 -18.491 1.00 82.06 262 GLU A C 1
ATOM 2019 O O . GLU A 1 262 ? 5.575 -14.836 -17.775 1.00 82.06 262 GLU A O 1
ATOM 2024 N N . TRP A 1 263 ? 7.406 -15.222 -19.021 1.00 84.00 263 TRP A N 1
ATOM 2025 C CA . TRP A 1 263 ? 8.001 -13.904 -18.910 1.00 84.00 263 TRP A CA 1
ATOM 2026 C C . TRP A 1 263 ? 8.373 -13.408 -20.288 1.00 84.00 263 TRP A C 1
ATOM 2028 O O . TRP A 1 263 ? 9.165 -14.051 -20.974 1.00 84.00 263 TRP A O 1
ATOM 2038 N N . THR A 1 264 ? 7.852 -12.246 -20.654 1.00 86.12 264 THR A N 1
ATOM 2039 C CA . THR A 1 264 ? 8.200 -11.576 -21.905 1.00 86.12 264 THR A CA 1
ATOM 2040 C C . THR A 1 264 ? 9.265 -10.523 -21.627 1.00 86.12 264 THR A C 1
ATOM 2042 O O . THR A 1 264 ? 9.191 -9.825 -20.616 1.00 86.12 264 THR A O 1
ATOM 2045 N N . PHE A 1 265 ? 10.253 -10.407 -22.512 1.00 90.12 265 PHE A N 1
ATOM 2046 C CA . PHE A 1 265 ? 11.307 -9.394 -22.474 1.00 90.12 265 PHE A CA 1
ATOM 2047 C C . PHE A 1 265 ? 11.426 -8.741 -23.843 1.00 90.12 265 PHE A C 1
ATOM 2049 O O . PHE A 1 265 ? 11.581 -9.468 -24.821 1.00 90.12 265 PHE A O 1
ATOM 2056 N N . ALA A 1 266 ? 11.407 -7.414 -23.904 1.00 88.50 266 ALA A N 1
ATOM 2057 C CA . ALA A 1 266 ? 11.639 -6.657 -25.127 1.00 88.50 266 ALA A CA 1
ATOM 2058 C C . ALA A 1 266 ? 13.041 -6.030 -25.129 1.00 88.50 266 ALA A C 1
ATOM 2060 O O . ALA A 1 266 ? 13.539 -5.605 -24.083 1.00 88.50 266 ALA A O 1
ATOM 2061 N N . ASP A 1 267 ? 13.686 -5.994 -26.293 1.00 85.69 267 ASP A N 1
ATOM 2062 C CA . ASP A 1 267 ? 14.910 -5.224 -26.517 1.00 85.69 267 ASP A CA 1
ATOM 2063 C C . ASP A 1 267 ? 14.604 -3.769 -26.932 1.00 85.69 267 ASP A C 1
ATOM 2065 O O . ASP A 1 267 ? 13.452 -3.383 -27.132 1.00 85.69 267 ASP A O 1
ATOM 2069 N N . ALA A 1 268 ? 15.650 -2.949 -27.080 1.00 81.75 268 ALA A N 1
ATOM 2070 C CA . ALA A 1 268 ? 15.513 -1.547 -27.489 1.00 81.75 268 ALA A CA 1
ATOM 2071 C C . ALA A 1 268 ? 14.990 -1.365 -28.931 1.00 81.75 268 ALA A C 1
ATOM 2073 O O . ALA A 1 268 ? 14.559 -0.271 -29.289 1.00 81.75 268 ALA A O 1
ATOM 2074 N N . ALA A 1 269 ? 15.036 -2.411 -29.762 1.00 83.19 269 ALA A N 1
ATOM 2075 C CA . ALA A 1 269 ? 14.484 -2.412 -31.114 1.00 83.19 269 ALA A CA 1
ATOM 2076 C C . ALA A 1 269 ? 13.014 -2.882 -31.149 1.00 83.19 269 ALA A C 1
ATOM 2078 O O . ALA A 1 269 ? 12.389 -2.851 -32.208 1.00 83.19 269 ALA A O 1
ATOM 2079 N N . GLY A 1 270 ? 12.449 -3.282 -30.003 1.00 78.88 270 GLY A N 1
ATOM 2080 C CA . GLY A 1 270 ? 11.077 -3.763 -29.865 1.00 78.88 270 GLY A CA 1
ATOM 2081 C C . GLY A 1 270 ? 10.901 -5.261 -30.128 1.00 78.88 270 GLY A C 1
ATOM 2082 O O . GLY A 1 270 ? 9.765 -5.738 -30.138 1.00 78.88 270 GLY A O 1
ATOM 2083 N N . HIS A 1 271 ? 11.979 -6.027 -30.321 1.00 87.06 271 HIS A N 1
ATOM 2084 C CA . HIS A 1 271 ? 11.874 -7.480 -30.435 1.00 87.06 271 HIS A CA 1
ATOM 2085 C C . HIS A 1 271 ? 11.601 -8.089 -29.065 1.00 87.06 271 HIS A C 1
ATOM 2087 O O . HIS A 1 271 ? 12.317 -7.813 -28.102 1.00 87.06 271 HIS A O 1
ATOM 2093 N N . ALA A 1 272 ? 10.592 -8.955 -28.988 1.00 88.88 272 ALA A N 1
ATOM 2094 C CA . ALA A 1 272 ? 10.207 -9.626 -27.757 1.00 88.88 272 ALA A CA 1
ATOM 2095 C C . ALA A 1 272 ? 10.634 -11.100 -27.753 1.00 88.88 272 ALA A C 1
ATOM 2097 O O . ALA A 1 272 ? 10.501 -11.801 -28.754 1.00 88.88 272 ALA A O 1
ATOM 2098 N N . ARG A 1 273 ? 11.095 -11.584 -26.596 1.00 88.69 273 ARG A N 1
ATOM 2099 C CA . ARG A 1 273 ? 11.323 -13.007 -26.308 1.00 88.69 273 ARG A CA 1
ATOM 2100 C C . ARG A 1 273 ? 10.513 -13.444 -25.096 1.00 88.69 273 ARG A C 1
ATOM 2102 O O . ARG A 1 273 ? 10.421 -12.690 -24.127 1.00 88.69 273 ARG A O 1
ATOM 2109 N N . THR A 1 274 ? 10.026 -14.681 -25.112 1.00 85.94 274 THR A N 1
ATOM 2110 C CA . THR A 1 274 ? 9.320 -15.277 -23.973 1.00 85.94 274 THR A CA 1
ATOM 2111 C C . THR A 1 274 ? 10.108 -16.442 -23.390 1.00 85.94 274 THR A C 1
ATOM 2113 O O . THR A 1 274 ? 10.505 -17.362 -24.101 1.00 85.94 274 THR A O 1
ATOM 2116 N N . LEU A 1 275 ? 10.324 -16.403 -22.077 1.00 80.38 275 LEU A N 1
ATOM 2117 C CA . LEU A 1 275 ? 10.946 -17.474 -21.304 1.00 80.38 275 LEU A CA 1
ATOM 2118 C C . LEU A 1 275 ? 9.925 -18.065 -20.337 1.00 80.38 275 LEU A C 1
ATOM 2120 O O . LEU A 1 275 ? 9.195 -17.320 -19.682 1.00 80.38 275 LEU A O 1
ATOM 2124 N N . THR A 1 276 ? 9.920 -19.387 -20.184 1.00 78.75 276 THR A N 1
ATOM 2125 C CA . THR A 1 276 ? 9.107 -20.052 -19.161 1.00 78.75 276 THR A CA 1
ATOM 2126 C C . THR A 1 276 ? 9.969 -20.374 -17.945 1.00 78.75 276 THR A C 1
ATOM 2128 O O . THR A 1 276 ? 10.972 -21.088 -18.040 1.00 78.75 276 THR A O 1
ATOM 2131 N N . TYR A 1 277 ? 9.562 -19.856 -16.790 1.00 70.81 277 TYR A N 1
ATOM 2132 C CA . TYR A 1 277 ? 10.174 -20.105 -15.491 1.00 70.81 277 TYR A CA 1
ATOM 2133 C C . TYR A 1 277 ? 9.327 -21.104 -14.705 1.00 70.81 277 TYR A C 1
ATOM 2135 O O . TYR A 1 277 ? 8.154 -20.860 -14.430 1.00 70.81 277 TYR A O 1
ATOM 2143 N N . LEU A 1 278 ? 9.925 -22.224 -14.302 1.00 68.19 278 LEU A N 1
ATOM 2144 C CA . LEU A 1 278 ? 9.204 -23.282 -13.581 1.00 68.19 278 LEU A CA 1
ATOM 2145 C C . LEU A 1 278 ? 9.020 -22.983 -12.082 1.00 68.19 278 LEU A C 1
ATOM 2147 O O . LEU A 1 278 ? 8.394 -23.762 -11.372 1.00 68.19 278 LEU A O 1
ATOM 2151 N N . GLY A 1 279 ? 9.540 -21.848 -11.608 1.00 58.69 279 GLY A N 1
ATOM 2152 C CA . GLY A 1 279 ? 9.532 -21.482 -10.198 1.00 58.69 279 GLY A CA 1
ATOM 2153 C C . GLY A 1 279 ? 10.590 -22.208 -9.368 1.00 58.69 279 GLY A C 1
ATOM 2154 O O . GLY A 1 279 ? 11.428 -22.929 -9.917 1.00 58.69 279 GLY A O 1
ATOM 2155 N N . PRO A 1 280 ? 10.611 -21.960 -8.048 1.00 54.44 280 PRO A N 1
ATOM 2156 C CA . PRO A 1 280 ? 11.559 -22.595 -7.146 1.00 54.44 280 PRO A CA 1
ATOM 2157 C C . PRO A 1 280 ? 11.264 -24.096 -7.065 1.00 54.44 280 PRO A C 1
ATOM 2159 O O . PRO A 1 280 ? 10.225 -24.508 -6.555 1.00 54.44 280 PRO A O 1
ATOM 2162 N N . GLN A 1 281 ? 12.183 -24.909 -7.587 1.00 45.00 281 GLN A N 1
ATOM 2163 C CA . GLN A 1 281 ? 12.288 -26.322 -7.230 1.00 45.00 281 GLN A CA 1
ATOM 2164 C C . GLN A 1 281 ? 12.923 -26.387 -5.833 1.00 45.00 281 GLN A C 1
ATOM 2166 O O . GLN A 1 281 ? 13.792 -25.575 -5.521 1.00 45.00 281 GLN A O 1
ATOM 2171 N N . ASN A 1 282 ? 12.513 -27.342 -4.996 1.00 39.41 282 ASN A N 1
ATOM 2172 C CA . ASN A 1 282 ? 13.155 -27.636 -3.705 1.00 39.41 282 ASN A CA 1
ATOM 2173 C C . ASN A 1 282 ? 14.548 -28.280 -3.895 1.00 39.41 282 ASN A C 1
ATOM 2175 O O . ASN A 1 282 ? 14.864 -29.264 -3.230 1.00 39.41 282 ASN A O 1
ATOM 2179 N N . ASP A 1 283 ? 15.359 -27.790 -4.832 1.00 37.16 283 ASP A N 1
ATOM 2180 C CA . ASP A 1 283 ? 16.750 -28.197 -4.956 1.00 37.16 283 ASP A CA 1
ATOM 2181 C C . ASP A 1 283 ? 17.666 -27.087 -4.426 1.00 37.16 283 ASP A C 1
ATOM 2183 O O . ASP A 1 283 ? 17.509 -25.900 -4.715 1.00 37.16 283 ASP A O 1
ATOM 2187 N N . ASP A 1 284 ? 18.624 -27.478 -3.589 1.00 37.97 284 ASP A N 1
ATOM 2188 C CA . ASP A 1 284 ? 19.582 -26.595 -2.910 1.00 37.97 284 ASP A CA 1
ATOM 2189 C C . ASP A 1 284 ? 20.601 -25.947 -3.879 1.00 37.97 284 ASP A C 1
ATOM 2191 O O . ASP A 1 284 ? 21.694 -25.542 -3.483 1.00 37.97 284 ASP A O 1
ATOM 2195 N N . SER A 1 285 ? 20.287 -25.852 -5.176 1.00 39.62 285 SER A N 1
ATOM 2196 C CA . SER A 1 285 ? 21.206 -25.366 -6.210 1.00 39.62 285 SER A CA 1
ATOM 2197 C C . SER A 1 285 ? 21.140 -23.851 -6.436 1.00 39.62 285 SER A C 1
ATOM 2199 O O . SER A 1 285 ? 22.003 -23.285 -7.115 1.00 39.62 285 SER A O 1
ATOM 2201 N N . GLY A 1 286 ? 20.118 -23.176 -5.894 1.00 41.44 286 GLY A N 1
ATOM 2202 C CA . GLY A 1 286 ? 19.943 -21.723 -6.001 1.00 41.44 286 GLY A CA 1
ATOM 2203 C C . GLY A 1 286 ? 19.737 -21.201 -7.431 1.00 41.44 286 GLY A C 1
ATOM 2204 O O . GLY A 1 286 ? 19.753 -19.987 -7.644 1.00 41.44 286 GLY A O 1
ATOM 2205 N N . LYS A 1 287 ? 19.540 -22.078 -8.427 1.00 38.84 287 LYS A N 1
ATOM 2206 C CA . LYS A 1 287 ? 19.303 -21.702 -9.828 1.00 38.84 287 LYS A CA 1
ATOM 2207 C C . LYS A 1 287 ? 17.933 -22.187 -10.290 1.00 38.84 287 LYS A C 1
ATOM 2209 O O . LYS A 1 287 ? 17.676 -23.378 -10.366 1.00 38.84 287 LYS A O 1
ATOM 2214 N N . LEU A 1 288 ? 17.069 -21.243 -10.667 1.00 44.09 288 LEU A N 1
ATOM 2215 C CA . LEU A 1 288 ? 15.754 -21.552 -11.230 1.00 44.09 288 LEU A CA 1
ATOM 2216 C C . LEU A 1 288 ? 15.910 -22.099 -12.664 1.00 44.09 288 LEU A C 1
ATOM 2218 O O . LEU A 1 288 ? 16.502 -21.406 -13.503 1.00 44.09 288 LEU A O 1
ATOM 2222 N N . PRO A 1 289 ? 15.375 -23.289 -12.990 1.00 50.00 289 PRO A N 1
ATOM 2223 C CA . PRO A 1 289 ? 15.379 -23.787 -14.358 1.00 50.00 289 PRO A CA 1
ATOM 2224 C C . PRO A 1 289 ? 14.496 -22.902 -15.252 1.00 50.00 289 PRO A C 1
ATOM 2226 O O . PRO A 1 289 ? 13.372 -22.538 -14.895 1.00 50.00 289 PRO A O 1
ATOM 2229 N N . ARG A 1 290 ? 15.017 -22.558 -16.433 1.00 58.66 290 ARG A N 1
ATOM 2230 C CA . ARG A 1 290 ? 14.313 -21.815 -17.487 1.00 58.66 290 ARG A CA 1
ATOM 2231 C C . ARG A 1 290 ? 14.411 -22.584 -18.796 1.00 58.66 290 ARG A C 1
ATOM 2233 O O . ARG A 1 290 ? 15.458 -23.172 -19.072 1.00 58.66 290 ARG A O 1
ATOM 2240 N N . ARG A 1 291 ? 13.358 -22.549 -19.606 1.00 51.16 291 ARG A N 1
ATOM 2241 C CA . ARG A 1 291 ? 13.392 -23.056 -20.983 1.00 51.16 291 ARG A CA 1
ATOM 2242 C C . ARG A 1 291 ? 12.845 -21.990 -21.919 1.00 51.16 291 ARG A C 1
ATOM 2244 O O . ARG A 1 291 ? 11.908 -21.280 -21.550 1.00 51.16 291 ARG A O 1
ATOM 2251 N N . ASP A 1 292 ? 13.437 -21.886 -23.102 1.00 52.53 292 ASP A N 1
ATOM 2252 C CA . ASP A 1 292 ? 12.849 -21.098 -24.179 1.00 52.53 292 ASP A CA 1
ATOM 2253 C C . ASP A 1 292 ? 11.486 -21.714 -24.535 1.00 52.53 292 ASP A C 1
ATOM 2255 O O . ASP A 1 292 ? 11.336 -22.946 -24.594 1.00 52.53 292 ASP A O 1
ATOM 2259 N N . ALA A 1 293 ? 10.472 -20.862 -24.699 1.00 46.59 293 ALA A N 1
ATOM 2260 C CA . ALA A 1 293 ? 9.178 -21.296 -25.210 1.00 46.59 293 ALA A CA 1
ATOM 2261 C C . ALA A 1 293 ? 9.358 -21.815 -26.655 1.00 46.59 293 ALA A C 1
ATOM 2263 O O . ALA A 1 293 ? 10.242 -21.331 -27.364 1.00 46.59 293 ALA A O 1
ATOM 2264 N N . PRO A 1 294 ? 8.584 -22.820 -27.108 1.00 38.69 294 PRO A N 1
ATOM 2265 C CA . PRO A 1 294 ? 8.749 -23.392 -28.443 1.00 38.69 294 PRO A CA 1
ATOM 2266 C C . PRO A 1 294 ? 8.527 -22.326 -29.532 1.00 38.69 294 PRO A C 1
ATOM 2268 O O . PRO A 1 294 ? 7.401 -21.913 -29.794 1.00 38.69 294 PRO A O 1
ATOM 2271 N N . GLY A 1 295 ? 9.635 -21.892 -30.138 1.00 39.44 295 GLY A N 1
ATOM 2272 C CA . GLY A 1 295 ? 9.740 -20.835 -31.145 1.00 39.44 295 GLY A CA 1
ATOM 2273 C C . GLY A 1 295 ? 11.166 -20.273 -31.145 1.00 39.44 295 GLY A C 1
ATOM 2274 O O . GLY A 1 295 ? 11.432 -19.261 -30.508 1.00 39.44 295 GLY A O 1
ATOM 2275 N N . GLU A 1 296 ? 12.107 -20.983 -31.774 1.00 34.50 296 GLU A N 1
ATOM 2276 C CA . GLU A 1 296 ? 13.541 -20.641 -31.768 1.00 34.50 296 GLU A CA 1
ATOM 2277 C C . GLU A 1 296 ? 13.878 -19.347 -32.526 1.00 34.50 296 GLU A C 1
ATOM 2279 O O . GLU A 1 296 ? 13.320 -19.089 -33.591 1.00 34.50 296 GLU A O 1
ATOM 2284 N N . LEU A 1 297 ? 14.875 -18.605 -32.017 1.00 30.83 297 LEU A N 1
ATOM 2285 C CA . LEU A 1 297 ? 16.194 -18.357 -32.644 1.00 30.83 297 LEU A CA 1
ATOM 2286 C C . LEU A 1 297 ? 17.174 -17.775 -31.571 1.00 30.83 297 LEU A C 1
ATOM 2288 O O . LEU A 1 297 ? 16.717 -17.358 -30.508 1.00 30.83 297 LEU A O 1
ATOM 2292 N N . PRO A 1 298 ? 18.514 -17.839 -31.760 1.00 40.81 298 PRO A N 1
ATOM 2293 C CA . PRO A 1 298 ? 19.470 -18.268 -30.726 1.00 40.81 298 PRO A CA 1
ATOM 2294 C C . PRO A 1 298 ? 19.963 -17.194 -29.728 1.00 40.81 298 PRO A C 1
ATOM 2296 O O . PRO A 1 298 ? 19.644 -16.013 -29.800 1.00 40.81 298 PRO A O 1
ATOM 2299 N N . SER A 1 299 ? 20.764 -17.672 -28.767 1.00 36.44 299 SER A N 1
ATOM 2300 C CA . SER A 1 299 ? 21.149 -17.099 -27.466 1.00 36.44 299 SER A CA 1
ATOM 2301 C C . SER A 1 299 ? 21.805 -15.703 -27.457 1.00 36.44 299 SER A C 1
ATOM 2303 O O . SER A 1 299 ? 22.780 -15.492 -28.177 1.00 36.44 299 SER A O 1
ATOM 2305 N N . PRO A 1 300 ? 21.434 -14.820 -26.502 1.00 32.88 300 PRO A N 1
ATOM 2306 C CA . PRO A 1 300 ? 22.270 -13.692 -26.094 1.00 32.88 300 PRO A CA 1
ATOM 2307 C C . PRO A 1 300 ? 22.953 -13.906 -24.725 1.00 32.88 300 PRO A C 1
ATOM 2309 O O . PRO A 1 300 ? 22.409 -14.523 -23.805 1.00 32.88 300 PRO A O 1
ATOM 2312 N N . THR A 1 301 ? 24.171 -13.372 -24.634 1.00 31.69 301 THR A N 1
ATOM 2313 C CA . THR A 1 301 ? 25.207 -13.464 -23.589 1.00 31.69 301 THR A CA 1
ATOM 2314 C C . THR A 1 301 ? 24.838 -12.837 -22.226 1.00 31.69 301 THR A C 1
ATOM 2316 O O . THR A 1 301 ? 23.848 -12.108 -22.107 1.00 31.69 301 THR A O 1
ATOM 2319 N N . PRO A 1 302 ? 25.602 -13.144 -21.153 1.00 33.72 302 PRO A N 1
ATOM 2320 C CA . PRO A 1 302 ? 25.239 -12.816 -19.774 1.00 33.72 302 PRO A CA 1
ATOM 2321 C C . PRO A 1 302 ? 25.556 -11.360 -19.392 1.00 33.72 302 PRO A C 1
ATOM 2323 O O . PRO A 1 302 ? 26.516 -11.120 -18.677 1.00 33.72 302 PRO A O 1
ATOM 2326 N N . GLU A 1 303 ? 24.726 -10.394 -19.798 1.00 33.00 303 GLU A N 1
ATOM 2327 C CA . GLU A 1 303 ? 24.793 -9.018 -19.247 1.00 33.00 303 GLU A CA 1
ATOM 2328 C C . GLU A 1 303 ? 23.435 -8.371 -18.906 1.00 33.00 303 GLU A C 1
ATOM 2330 O O . GLU A 1 303 ? 23.387 -7.266 -18.381 1.00 33.00 303 GLU A O 1
ATOM 2335 N N . MET A 1 304 ? 22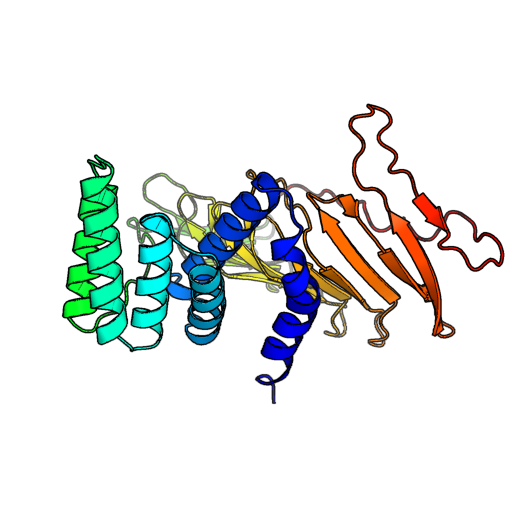.302 -9.064 -19.062 1.00 35.41 304 MET A N 1
ATOM 2336 C CA . MET A 1 304 ? 20.977 -8.464 -18.798 1.00 35.41 304 MET A CA 1
ATOM 2337 C C . MET A 1 304 ? 20.427 -8.661 -17.367 1.00 35.41 304 MET A C 1
ATOM 2339 O O . MET A 1 304 ? 19.229 -8.490 -17.145 1.00 35.41 304 MET A O 1
ATOM 2343 N N . VAL A 1 305 ? 21.249 -9.066 -16.386 1.00 31.64 305 VAL A N 1
ATOM 2344 C CA . VAL A 1 305 ? 20.772 -9.385 -15.015 1.00 31.64 305 VAL A CA 1
ATOM 2345 C C . VAL A 1 305 ? 21.664 -8.826 -13.897 1.00 31.64 305 VAL A C 1
ATOM 2347 O O . VAL A 1 305 ? 21.678 -9.370 -12.800 1.00 31.64 305 VAL A O 1
ATOM 2350 N N . ASN A 1 306 ? 22.378 -7.720 -14.117 1.00 32.25 306 ASN A N 1
ATOM 2351 C CA . ASN A 1 306 ? 22.984 -6.973 -13.007 1.00 32.25 306 ASN A CA 1
ATOM 2352 C C . ASN A 1 306 ? 22.248 -5.651 -12.774 1.00 32.25 306 ASN A C 1
ATOM 2354 O O . ASN A 1 306 ? 22.671 -4.583 -13.196 1.00 32.25 306 ASN A O 1
ATOM 2358 N N . ALA A 1 307 ? 21.124 -5.752 -12.066 1.00 30.42 307 ALA A N 1
ATOM 2359 C CA . ALA A 1 307 ? 20.513 -4.647 -11.331 1.00 30.42 307 ALA A CA 1
ATOM 2360 C C . ALA A 1 307 ? 19.959 -5.187 -10.001 1.00 30.42 307 ALA A C 1
ATOM 2362 O O . ALA A 1 307 ? 18.779 -5.077 -9.683 1.00 30.42 307 ALA A O 1
ATOM 2363 N N . GLY A 1 308 ? 20.830 -5.859 -9.251 1.00 33.53 308 GLY A N 1
ATOM 2364 C CA . GLY A 1 308 ? 20.616 -6.247 -7.865 1.00 33.53 308 GLY A CA 1
ATOM 2365 C C . GLY A 1 308 ? 21.947 -6.113 -7.141 1.00 33.53 308 GLY A C 1
ATOM 2366 O O . GLY A 1 308 ? 22.861 -6.886 -7.395 1.00 33.53 308 GLY A O 1
ATOM 2367 N N . GLY A 1 309 ? 22.082 -5.105 -6.284 1.00 28.88 309 GLY A N 1
ATOM 2368 C CA . GLY A 1 309 ? 23.319 -4.890 -5.539 1.00 28.88 309 GLY A CA 1
ATOM 2369 C C . GLY A 1 309 ? 23.408 -3.483 -4.978 1.00 28.88 309 GLY A C 1
ATOM 2370 O O . GLY A 1 309 ? 24.042 -2.616 -5.562 1.00 28.88 309 GLY A O 1
ATOM 2371 N N . GLY A 1 310 ? 22.747 -3.256 -3.850 1.00 24.55 310 GLY A N 1
ATOM 2372 C CA . GLY A 1 310 ? 22.804 -1.986 -3.139 1.00 24.55 310 GLY A CA 1
ATOM 2373 C C . GLY A 1 310 ? 22.214 -2.121 -1.750 1.00 24.55 310 GLY A C 1
ATOM 2374 O O . GLY A 1 310 ? 21.271 -1.416 -1.408 1.00 24.55 310 GLY A O 1
ATOM 2375 N N . GLY A 1 311 ? 22.733 -3.082 -0.982 1.00 29.27 311 GLY A N 1
ATOM 2376 C CA . GLY A 1 311 ? 22.630 -3.021 0.466 1.00 29.27 311 GLY A CA 1
ATOM 2377 C C . GLY A 1 311 ? 23.283 -1.730 0.952 1.00 29.27 311 GLY A C 1
ATOM 2378 O O . GLY A 1 311 ? 24.366 -1.363 0.505 1.00 29.27 311 GLY A O 1
ATOM 2379 N N . GLY A 1 312 ? 22.600 -1.044 1.854 1.00 24.20 312 GLY A N 1
ATOM 2380 C CA . GLY A 1 312 ? 23.100 0.137 2.529 1.00 24.20 312 GLY A CA 1
ATOM 2381 C C . GLY A 1 312 ? 22.283 0.325 3.790 1.00 24.20 312 GLY A C 1
ATOM 2382 O O . GLY A 1 312 ? 21.171 0.837 3.729 1.00 24.20 312 GLY A O 1
ATOM 2383 N N . ASN A 1 313 ? 22.826 -0.185 4.895 1.00 25.95 313 ASN A N 1
ATOM 2384 C CA . ASN A 1 313 ? 22.427 0.145 6.257 1.00 25.95 313 ASN A CA 1
ATOM 2385 C C . ASN A 1 313 ? 22.313 1.667 6.463 1.00 25.95 313 ASN A C 1
ATOM 2387 O O . ASN A 1 313 ? 23.043 2.418 5.814 1.00 25.95 313 ASN A O 1
ATOM 2391 N N . PHE A 1 314 ? 21.514 2.020 7.482 1.00 30.75 314 PHE A N 1
ATOM 2392 C CA . PHE A 1 314 ? 21.391 3.286 8.237 1.00 30.75 314 PHE A CA 1
ATOM 2393 C C . PHE A 1 314 ? 20.139 4.136 8.019 1.00 30.75 314 PHE A C 1
ATOM 2395 O O . PHE A 1 314 ? 19.581 4.158 6.905 1.00 30.75 314 PHE A O 1
#

Foldseek 3Di:
DPPPVVVVVVVQLCVCVVVLVVDDPVVNVQVLVQLLVVLQQCLAAVVRNDLPSSQVSLVVSVVPPDDALSSLLSNLLSCLSVQNLVVSLVSLVVSLVRCVVVVHDDDVNVVSVVQSVCSVVSHHHHDDQPPQVWDWDFDADPVRHTQKIATAHPVRAGTAKMWGADPVRATAKIAGDDRNAGAAKMWGADNVNATAKIAGDDRQEGGAKIFGADSVRATAKIAGFDDDDHPQRATAGKMWGADNVRHTAKIAGDDSNWTAAWMWGADPVGDIFIKHWHTDDPDPPPDTDIDGDPDDDDDDDPDPPPPDDDDDDD